Protein AF-A0A1R2ATN5-F1 (afdb_monomer_lite)

Foldseek 3Di:
DDQLLVCLVPVLQLLAQLLLLLCVLQVCPVQKHQLEQDSRQWDDDPLGIDGHDSVVIDGQPDFFDQRDYDQQQFALVNVPDRTDNSSLRSLLSSLQRSCCSLQVDGLWRHCDCVIPSNVCLQVVVLVVSVVVSCVVDDPCSDPPLNSVSSSLSNHNDSVSRDHPVRCCVRPVSVVRDDPVVSVVSVVVVVD

Structure (mmCIF, N/CA/C/O backbone):
data_AF-A0A1R2ATN5-F1
#
_entry.id   AF-A0A1R2ATN5-F1
#
loop_
_atom_site.group_PDB
_atom_site.id
_atom_site.type_symbol
_atom_site.label_atom_id
_atom_site.label_alt_id
_atom_site.label_comp_id
_atom_site.label_asym_id
_atom_site.label_entity_id
_atom_site.label_seq_id
_atom_site.pdbx_PDB_ins_code
_atom_site.Cartn_x
_atom_site.Cartn_y
_atom_site.Cartn_z
_atom_site.occupancy
_atom_site.B_iso_or_equiv
_atom_site.auth_seq_id
_atom_site.auth_comp_id
_atom_site.auth_asym_id
_atom_site.auth_atom_id
_atom_site.pdbx_PDB_model_num
ATOM 1 N N . MET A 1 1 ? -20.141 -12.187 -10.477 1.00 49.31 1 MET A N 1
ATOM 2 C CA . MET A 1 1 ? -19.382 -11.681 -9.316 1.00 49.31 1 MET A CA 1
ATOM 3 C C . MET A 1 1 ? -18.221 -12.628 -9.174 1.00 49.31 1 MET A C 1
ATOM 5 O O . MET A 1 1 ? -18.469 -13.821 -9.081 1.00 49.31 1 MET A O 1
ATOM 9 N N . TYR A 1 2 ? -17.010 -12.116 -9.314 1.00 51.03 2 TYR A N 1
ATOM 10 C CA . TYR A 1 2 ? -15.800 -12.925 -9.404 1.00 51.03 2 TYR A CA 1
ATOM 11 C C . TYR A 1 2 ? -14.843 -12.511 -8.291 1.00 51.03 2 TYR A C 1
ATOM 13 O O . TYR A 1 2 ? -14.875 -11.351 -7.856 1.00 51.03 2 TYR A O 1
ATOM 21 N N . PHE A 1 3 ? -14.020 -13.448 -7.824 1.00 54.19 3 PHE A N 1
ATOM 22 C CA . PHE A 1 3 ? -12.939 -13.099 -6.916 1.00 54.19 3 PHE A CA 1
ATOM 23 C C . PHE A 1 3 ? -11.872 -12.335 -7.691 1.00 54.19 3 PHE A C 1
ATOM 25 O O . PHE A 1 3 ? -11.732 -12.467 -8.906 1.00 54.19 3 PHE A O 1
ATOM 32 N N . ILE A 1 4 ? -11.104 -11.512 -6.985 1.00 55.41 4 ILE A N 1
ATOM 33 C CA . ILE A 1 4 ? -10.085 -10.661 -7.603 1.00 55.41 4 ILE A CA 1
ATOM 34 C C . ILE A 1 4 ? -9.046 -11.450 -8.413 1.00 55.41 4 ILE A C 1
ATOM 36 O O . ILE A 1 4 ? -8.555 -10.940 -9.415 1.00 55.41 4 ILE A O 1
ATOM 40 N N . PHE A 1 5 ? -8.783 -12.707 -8.037 1.00 52.97 5 PHE A N 1
ATOM 41 C CA . PHE A 1 5 ? -7.889 -13.621 -8.752 1.00 52.97 5 PHE A CA 1
ATOM 42 C C . PHE A 1 5 ? -8.406 -14.039 -10.137 1.00 52.97 5 PHE A C 1
ATOM 44 O O . PHE A 1 5 ? -7.598 -14.320 -11.016 1.00 52.97 5 PHE A O 1
ATOM 51 N N . ASP A 1 6 ? -9.719 -13.990 -10.371 1.00 49.78 6 ASP A N 1
ATOM 52 C CA . ASP A 1 6 ? -10.343 -14.401 -11.635 1.00 49.78 6 ASP A CA 1
ATOM 53 C C . ASP A 1 6 ? -10.307 -13.291 -12.710 1.00 49.78 6 ASP A C 1
ATOM 55 O O . ASP A 1 6 ? -10.667 -13.522 -13.862 1.00 49.78 6 ASP A O 1
ATOM 59 N N . VAL A 1 7 ? -9.919 -12.060 -12.341 1.00 53.12 7 VAL A N 1
ATOM 60 C CA . VAL A 1 7 ? -10.042 -10.850 -13.189 1.00 53.12 7 VAL A CA 1
ATOM 61 C C . VAL A 1 7 ? -8.678 -10.282 -13.620 1.00 53.12 7 VAL A C 1
ATOM 63 O O . VAL A 1 7 ? -8.608 -9.373 -14.448 1.00 53.12 7 VAL A O 1
ATOM 66 N N . ILE A 1 8 ? -7.573 -10.833 -13.106 1.00 53.34 8 ILE A N 1
ATOM 67 C CA . ILE A 1 8 ? -6.209 -10.281 -13.248 1.00 53.34 8 ILE A CA 1
ATOM 68 C C . ILE A 1 8 ? -5.734 -10.214 -14.715 1.00 53.34 8 ILE A C 1
ATOM 70 O O . ILE A 1 8 ? -4.870 -9.404 -15.049 1.00 53.34 8 ILE A O 1
ATOM 74 N N . GLU A 1 9 ? -6.347 -10.970 -15.628 1.00 50.19 9 GLU A N 1
ATOM 75 C CA . GLU A 1 9 ? -5.972 -10.992 -17.048 1.00 50.19 9 GLU A CA 1
ATOM 76 C C . GLU A 1 9 ? -6.426 -9.756 -17.861 1.00 50.19 9 GLU A C 1
ATOM 78 O O . GLU A 1 9 ? -5.968 -9.577 -18.990 1.00 50.19 9 GLU A O 1
ATOM 83 N N . ASN A 1 10 ? -7.265 -8.856 -17.320 1.00 46.12 10 ASN A N 1
ATOM 84 C CA . ASN A 1 10 ? -7.834 -7.730 -18.083 1.00 46.12 10 ASN A CA 1
ATOM 85 C C . ASN A 1 10 ? -7.381 -6.337 -17.583 1.00 46.12 10 ASN A C 1
ATOM 87 O O . ASN A 1 10 ? -7.972 -5.730 -16.688 1.00 46.12 10 ASN A O 1
ATOM 91 N N . SER A 1 11 ? -6.328 -5.793 -18.209 1.00 52.00 11 SER A N 1
ATOM 92 C CA . SER A 1 11 ? -5.547 -4.636 -17.718 1.00 52.00 11 SER A CA 1
ATOM 93 C C . SER A 1 11 ? -6.307 -3.313 -17.501 1.00 52.00 11 SER A C 1
ATOM 95 O O . SER A 1 11 ? -5.887 -2.499 -16.673 1.00 52.00 11 SER A O 1
ATOM 97 N N . THR A 1 12 ? -7.418 -3.074 -18.203 1.00 50.25 12 THR A N 1
ATOM 98 C CA . THR A 1 12 ? -8.194 -1.825 -18.085 1.00 50.25 12 THR A CA 1
ATOM 99 C C . THR A 1 12 ? -9.122 -1.837 -16.870 1.00 50.25 12 THR A C 1
ATOM 101 O O . THR A 1 12 ? -9.262 -0.829 -16.176 1.00 50.25 12 THR A O 1
ATOM 104 N N . TYR A 1 13 ? -9.721 -2.992 -16.573 1.00 52.78 13 TYR A N 1
ATOM 105 C CA . TYR A 1 13 ? -10.626 -3.158 -15.437 1.00 52.78 13 TYR A CA 1
ATOM 106 C C . TYR A 1 13 ? -9.850 -3.158 -14.121 1.00 52.78 13 TYR A C 1
ATOM 108 O O . TYR A 1 13 ? -10.217 -2.433 -13.199 1.00 52.78 13 TYR A O 1
ATOM 116 N N . THR A 1 14 ? -8.721 -3.870 -14.069 1.00 56.06 14 THR A N 1
ATOM 117 C CA . THR A 1 14 ? -7.857 -3.960 -12.885 1.00 56.06 14 THR A CA 1
ATOM 118 C C . THR A 1 14 ? -7.438 -2.587 -12.367 1.00 56.06 14 THR A C 1
ATOM 120 O O . THR A 1 14 ? -7.511 -2.356 -11.165 1.00 56.06 14 THR A O 1
ATOM 123 N N . LYS A 1 15 ? -7.088 -1.645 -13.257 1.00 56.38 15 LYS A N 1
ATOM 124 C CA . LYS A 1 15 ? -6.672 -0.281 -12.887 1.00 56.38 15 LYS A CA 1
ATOM 125 C C . LYS A 1 15 ? -7.821 0.547 -12.307 1.00 56.38 15 LYS A C 1
ATOM 127 O O . LYS A 1 15 ? -7.684 1.059 -11.203 1.00 56.38 15 LYS A O 1
ATOM 132 N N . LYS A 1 16 ? -8.965 0.630 -13.002 1.00 58.28 16 LYS A N 1
ATOM 133 C CA . LYS A 1 16 ? -10.149 1.399 -12.557 1.00 58.28 16 LYS A CA 1
ATOM 134 C C . LYS A 1 16 ? -10.671 0.923 -11.198 1.00 58.28 16 LYS A C 1
ATOM 136 O O . LYS A 1 16 ? -11.071 1.721 -10.356 1.00 58.28 16 LYS A O 1
ATOM 141 N N . TYR A 1 17 ? -10.651 -0.386 -10.989 1.00 60.75 17 TYR A N 1
ATOM 142 C CA . TYR A 1 17 ? -11.096 -1.031 -9.765 1.00 60.75 17 TYR A CA 1
ATOM 143 C C . TYR A 1 17 ? -10.093 -0.837 -8.610 1.00 60.75 17 TYR A C 1
ATOM 145 O O . TYR A 1 17 ? -10.462 -0.443 -7.506 1.00 60.75 17 TYR A O 1
ATOM 153 N N . PHE A 1 18 ? -8.803 -0.990 -8.873 1.00 63.19 18 PHE A N 1
ATOM 154 C CA . PHE A 1 18 ? -7.739 -0.735 -7.904 1.00 63.19 18 PHE A CA 1
ATOM 155 C C . PHE A 1 18 ? -7.824 0.672 -7.252 1.00 63.19 18 PHE A C 1
ATOM 157 O O . PHE A 1 18 ? -7.651 0.840 -6.043 1.00 63.19 18 PHE A O 1
ATOM 164 N N . ILE A 1 19 ? -8.162 1.679 -8.049 1.00 60.62 19 ILE A N 1
ATOM 165 C CA . ILE A 1 19 ? -8.289 3.078 -7.628 1.00 60.62 19 ILE A CA 1
ATOM 166 C C . ILE A 1 19 ? -9.397 3.270 -6.603 1.00 60.62 19 ILE A C 1
ATOM 168 O O . ILE A 1 19 ? -9.245 4.033 -5.654 1.00 60.62 19 ILE A O 1
ATOM 172 N N . TYR A 1 20 ? -10.496 2.545 -6.785 1.00 62.62 20 TYR A N 1
ATOM 173 C CA . TYR A 1 20 ? -11.632 2.552 -5.881 1.00 62.62 20 TYR A CA 1
ATOM 174 C C . TYR A 1 20 ? -11.268 1.976 -4.508 1.00 62.62 20 TYR A C 1
ATOM 176 O O . TYR A 1 20 ? -11.718 2.495 -3.494 1.00 62.62 20 TYR A O 1
ATOM 184 N N . LEU A 1 21 ? -10.417 0.946 -4.455 1.00 63.44 21 LEU A N 1
ATOM 185 C CA . LEU A 1 21 ? -9.955 0.345 -3.197 1.00 63.44 21 LEU A CA 1
ATOM 186 C C . LEU A 1 21 ? -9.058 1.272 -2.405 1.00 63.44 21 LEU A C 1
ATOM 188 O O . LEU A 1 21 ? -9.303 1.484 -1.218 1.00 63.44 21 LEU A O 1
ATOM 192 N N . ILE A 1 22 ? -8.052 1.847 -3.073 1.00 61.94 22 ILE A N 1
ATOM 193 C CA . ILE A 1 22 ? -7.230 2.867 -2.438 1.00 61.94 22 ILE A CA 1
ATOM 194 C C . ILE A 1 22 ? -8.141 4.005 -1.998 1.00 61.94 22 ILE A C 1
ATOM 196 O O . ILE A 1 22 ? -8.158 4.318 -0.819 1.00 61.94 22 ILE A O 1
ATOM 200 N N . TYR A 1 23 ? -8.993 4.541 -2.870 1.00 63.19 23 TYR A N 1
ATOM 201 C CA . TYR A 1 23 ? -9.897 5.621 -2.496 1.00 63.19 23 TYR A CA 1
ATOM 202 C C . TYR A 1 23 ? -10.780 5.289 -1.288 1.00 63.19 23 TYR A C 1
ATOM 204 O O . TYR A 1 23 ? -10.836 6.093 -0.372 1.00 63.19 23 TYR A O 1
ATOM 212 N N . LEU A 1 24 ? -11.416 4.118 -1.224 1.00 62.72 24 LEU A N 1
ATOM 213 C CA . LEU A 1 24 ? -12.245 3.723 -0.081 1.00 62.72 24 LEU A CA 1
ATOM 214 C C . LEU A 1 24 ? -11.443 3.534 1.210 1.00 62.72 24 LEU A C 1
ATOM 216 O O . LEU A 1 24 ? -11.916 3.945 2.265 1.00 62.72 24 LEU A O 1
ATOM 220 N N . SER A 1 25 ? -10.237 2.960 1.133 1.00 60.72 25 SER A N 1
ATOM 221 C CA . SER A 1 25 ? -9.330 2.874 2.290 1.00 60.72 25 SER A CA 1
ATOM 222 C C . SER A 1 25 ? -8.839 4.257 2.742 1.00 60.72 25 SER A C 1
ATOM 224 O O . SER A 1 25 ? -8.583 4.483 3.920 1.00 60.72 25 SER A O 1
ATOM 226 N N . ILE A 1 26 ? -8.760 5.200 1.796 1.00 54.22 26 ILE A N 1
ATOM 227 C CA . ILE A 1 26 ? -8.308 6.578 1.983 1.00 54.22 26 ILE A CA 1
ATOM 228 C C . ILE A 1 26 ? -9.425 7.507 2.463 1.00 54.22 26 ILE A C 1
ATOM 230 O O . ILE A 1 26 ? -9.148 8.504 3.137 1.00 54.22 26 ILE A O 1
ATOM 234 N N . TYR A 1 27 ? -10.679 7.245 2.081 1.00 56.12 27 TYR A N 1
ATOM 235 C CA . TYR A 1 27 ? -11.786 8.177 2.263 1.00 56.12 27 TYR A CA 1
ATOM 236 C C . TYR A 1 27 ? -12.271 8.165 3.712 1.00 56.12 27 TYR A C 1
ATOM 238 O O . TYR A 1 27 ? -13.321 7.641 4.078 1.00 56.12 27 TYR A O 1
ATOM 246 N N . SER A 1 28 ? -11.479 8.853 4.525 1.00 53.31 28 SER A N 1
ATOM 247 C CA . SER A 1 28 ? -11.640 9.167 5.939 1.00 53.31 28 SER A CA 1
ATOM 248 C C . SER A 1 28 ? -12.983 9.793 6.318 1.00 53.31 28 SER A C 1
ATOM 250 O O . SER A 1 28 ? -13.285 9.873 7.508 1.00 53.31 28 SER A O 1
ATOM 252 N N . LYS A 1 29 ? -13.815 10.223 5.355 1.00 50.62 29 LYS A N 1
ATOM 253 C CA . LYS A 1 29 ? -15.131 10.809 5.656 1.00 50.62 29 LYS A CA 1
ATOM 254 C C . LYS A 1 29 ? -16.111 9.820 6.278 1.00 50.62 29 LYS A C 1
ATOM 256 O O . LYS A 1 29 ? -17.054 10.271 6.919 1.00 50.62 29 LYS A O 1
ATOM 261 N N . SER A 1 30 ? -15.907 8.510 6.125 1.00 64.75 30 SER A N 1
ATOM 262 C CA . SER A 1 30 ? -16.707 7.534 6.873 1.00 64.75 30 SER A CA 1
ATOM 263 C C . SER A 1 30 ? -16.406 7.605 8.379 1.00 64.75 30 SER A C 1
ATOM 265 O O . SER A 1 30 ? -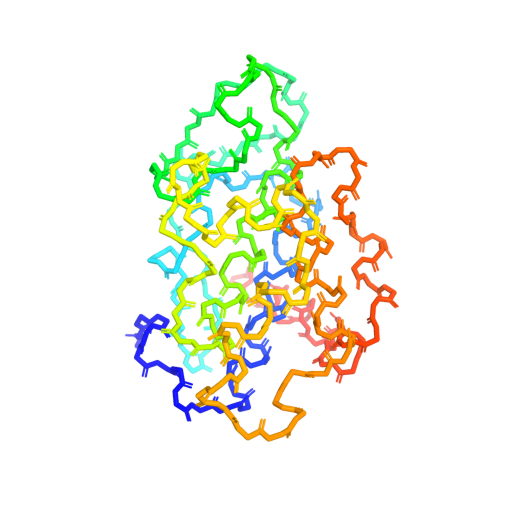17.283 7.330 9.192 1.00 64.75 30 SER A O 1
ATOM 267 N N . GLY A 1 31 ? -15.188 8.012 8.764 1.00 74.38 31 GLY A N 1
ATOM 268 C CA . GLY A 1 31 ? -14.701 7.977 10.143 1.00 74.38 31 GLY A CA 1
ATOM 269 C C . GLY A 1 31 ? -14.274 6.582 10.610 1.00 74.38 31 GLY A C 1
ATOM 270 O O . GLY A 1 31 ? -14.016 6.406 11.806 1.00 74.38 31 GLY A O 1
ATOM 271 N N . PHE A 1 32 ? -14.188 5.604 9.697 1.00 78.44 32 PHE A N 1
ATOM 272 C CA . PHE A 1 32 ? -13.843 4.214 9.994 1.00 78.44 32 PHE A CA 1
ATOM 273 C C . PHE A 1 32 ? -12.647 3.718 9.172 1.00 78.44 32 PHE A C 1
ATOM 275 O O . PHE A 1 32 ? -12.512 4.069 8.004 1.00 78.44 32 PHE A O 1
ATOM 282 N N . ALA A 1 33 ? -11.826 2.867 9.784 1.00 82.69 33 ALA A N 1
ATOM 283 C CA . ALA A 1 33 ? -10.859 1.998 9.117 1.00 82.69 33 ALA A CA 1
ATOM 284 C C . ALA A 1 33 ? -11.412 0.562 9.068 1.00 82.69 33 ALA A C 1
ATOM 286 O O . ALA A 1 33 ? -12.171 0.157 9.951 1.00 82.69 33 ALA A O 1
ATOM 287 N N . HIS A 1 34 ? -11.075 -0.202 8.037 1.00 84.25 34 HIS A N 1
ATOM 288 C CA . HIS A 1 34 ? -11.568 -1.556 7.805 1.00 84.25 34 HIS A CA 1
ATOM 289 C C . HIS A 1 34 ? -10.829 -2.607 8.639 1.00 84.25 34 HIS A C 1
ATOM 291 O O . HIS A 1 34 ? -11.473 -3.482 9.212 1.00 84.25 34 HIS A O 1
ATOM 297 N N . GLY A 1 35 ? -9.495 -2.550 8.695 1.00 83.81 35 GLY A N 1
ATOM 298 C CA . GLY A 1 35 ? -8.663 -3.429 9.525 1.00 83.81 35 GLY A CA 1
ATOM 299 C C . GLY A 1 35 ? -8.416 -4.850 8.993 1.00 83.81 35 GLY A C 1
ATOM 300 O O . GLY A 1 35 ? -7.697 -5.605 9.635 1.00 83.81 35 GLY A O 1
ATOM 301 N N . ASP A 1 36 ? -8.970 -5.230 7.837 1.00 85.44 36 ASP A N 1
ATOM 302 C CA . ASP A 1 36 ? -8.751 -6.553 7.205 1.00 85.44 36 ASP A CA 1
ATOM 303 C C . ASP A 1 36 ? -8.955 -6.479 5.685 1.00 85.44 36 ASP A C 1
ATOM 305 O O . ASP A 1 36 ? -9.616 -7.316 5.069 1.00 85.44 36 ASP A O 1
ATOM 309 N N . LEU A 1 37 ? -8.428 -5.417 5.071 1.00 85.00 37 LEU A N 1
ATOM 310 C CA . LEU A 1 37 ? -8.389 -5.306 3.616 1.00 85.00 37 LEU A CA 1
ATOM 311 C C . LEU A 1 37 ? -7.476 -6.394 3.046 1.00 85.00 37 LEU A C 1
ATOM 313 O O . LEU A 1 37 ? -6.280 -6.437 3.328 1.00 85.00 37 LEU A O 1
ATOM 317 N N . LYS A 1 38 ? -8.054 -7.265 2.224 1.00 86.44 38 LYS A N 1
ATOM 318 C CA . LYS A 1 38 ? -7.363 -8.376 1.572 1.00 86.44 38 LYS A CA 1
ATOM 319 C C . LYS A 1 38 ? -8.094 -8.786 0.292 1.00 86.44 38 LYS A C 1
ATOM 321 O O . LYS A 1 38 ? -9.286 -8.494 0.180 1.00 86.44 38 LYS A O 1
ATOM 326 N N . PRO A 1 39 ? -7.419 -9.453 -0.660 1.00 83.38 39 PRO A N 1
ATOM 327 C CA . PRO A 1 39 ? -8.016 -9.930 -1.910 1.00 83.38 39 PRO A CA 1
ATOM 328 C C . PRO A 1 39 ? -9.379 -10.625 -1.753 1.00 83.38 39 PRO A C 1
ATOM 330 O O . PRO A 1 39 ? -10.288 -10.393 -2.544 1.00 83.38 39 PRO A O 1
ATOM 333 N N . GLU A 1 40 ? -9.535 -11.447 -0.718 1.00 85.44 40 GLU A N 1
ATOM 334 C CA . GLU A 1 40 ? -10.737 -12.236 -0.434 1.00 85.44 40 GLU A CA 1
ATOM 335 C C . GLU A 1 40 ? -11.932 -11.370 -0.016 1.00 85.44 40 GLU A C 1
ATOM 337 O O . GLU A 1 40 ? -13.078 -11.728 -0.282 1.00 85.44 40 GLU A O 1
ATOM 342 N N . ASN A 1 41 ? -11.662 -10.207 0.582 1.00 83.88 41 ASN A N 1
ATOM 343 C CA . ASN A 1 41 ? -12.674 -9.254 1.037 1.00 83.88 41 ASN A CA 1
ATOM 344 C C . ASN A 1 41 ? -13.037 -8.226 -0.049 1.00 83.88 41 ASN A C 1
ATOM 346 O O . ASN A 1 41 ? -13.662 -7.200 0.227 1.00 83.88 41 ASN A O 1
ATOM 350 N N . ILE A 1 42 ? -12.644 -8.482 -1.298 1.00 79.25 42 ILE A N 1
ATOM 351 C CA . ILE A 1 42 ? -12.838 -7.582 -2.430 1.00 79.25 42 ILE A CA 1
ATOM 352 C C . ILE A 1 42 ? -13.570 -8.335 -3.531 1.00 79.25 42 ILE A C 1
ATOM 354 O O . ILE A 1 42 ? -13.027 -9.217 -4.194 1.00 79.25 42 ILE A O 1
ATOM 358 N N . LEU A 1 43 ? -14.816 -7.936 -3.763 1.00 74.31 43 LEU A N 1
ATOM 359 C CA . LEU A 1 43 ? -15.645 -8.486 -4.824 1.00 74.31 43 LEU A CA 1
ATOM 360 C C . LEU A 1 43 ? -15.586 -7.593 -6.050 1.00 74.31 43 LEU A C 1
ATOM 362 O O . LEU A 1 43 ? -15.801 -6.384 -5.945 1.00 74.31 43 LEU A O 1
ATOM 366 N N . ILE A 1 44 ? -15.379 -8.199 -7.219 1.00 71.19 44 ILE A N 1
ATOM 367 C CA . ILE A 1 44 ? -15.444 -7.503 -8.503 1.00 71.19 44 ILE A CA 1
ATOM 368 C C . ILE A 1 44 ? -16.701 -7.941 -9.257 1.00 71.19 44 ILE A C 1
ATOM 370 O O . ILE A 1 44 ? -17.063 -9.121 -9.349 1.00 71.19 44 ILE A O 1
ATOM 374 N N . SER A 1 45 ? -17.401 -6.957 -9.804 1.00 68.12 45 SER A N 1
ATOM 375 C CA . SER A 1 45 ? -18.574 -7.138 -10.650 1.00 68.12 45 SER A CA 1
ATOM 376 C C . SER A 1 45 ? -18.548 -6.130 -11.796 1.00 68.12 45 SER A C 1
ATOM 378 O O . SER A 1 45 ? -17.885 -5.099 -11.693 1.00 68.12 45 SER A O 1
ATOM 380 N N . ASN A 1 46 ? -19.330 -6.382 -12.851 1.00 64.94 46 ASN A N 1
ATOM 381 C CA . ASN A 1 46 ? -19.564 -5.413 -13.938 1.00 64.94 46 ASN A CA 1
ATOM 382 C C . ASN A 1 46 ? -19.983 -4.038 -13.394 1.00 64.94 46 ASN A C 1
ATOM 384 O O . ASN A 1 46 ? -19.705 -2.996 -13.976 1.00 64.94 46 ASN A O 1
ATOM 388 N N . ASP A 1 47 ? -20.626 -4.076 -12.235 1.00 63.22 47 ASP A N 1
ATOM 389 C CA . ASP A 1 47 ? -21.168 -2.962 -11.502 1.00 63.22 47 ASP A CA 1
ATOM 390 C C . ASP A 1 47 ? -20.169 -2.182 -10.659 1.00 63.22 47 ASP A C 1
ATOM 392 O O . ASP A 1 47 ? -20.598 -1.166 -10.127 1.00 63.22 47 ASP A O 1
ATOM 396 N N . GLY A 1 48 ? -18.928 -2.637 -10.450 1.00 66.19 48 GLY A N 1
ATOM 397 C CA . GLY A 1 48 ? -18.026 -2.037 -9.458 1.00 66.19 48 GLY A CA 1
ATOM 398 C C . GLY A 1 48 ? -17.201 -3.034 -8.647 1.00 66.19 48 GLY A C 1
ATOM 399 O O . GLY A 1 48 ? -17.423 -4.247 -8.720 1.00 66.19 48 GLY A O 1
ATOM 400 N N . ILE A 1 49 ? -16.324 -2.493 -7.792 1.00 70.56 49 ILE A N 1
ATOM 401 C CA . ILE A 1 49 ? -15.832 -3.211 -6.610 1.00 70.56 49 ILE A CA 1
ATOM 402 C C . ILE A 1 49 ? -16.786 -3.011 -5.446 1.00 70.56 49 ILE A C 1
ATOM 404 O O . ILE A 1 49 ? -17.322 -1.921 -5.237 1.00 70.56 49 ILE A O 1
ATOM 408 N N . LYS A 1 50 ? -16.914 -4.052 -4.631 1.00 72.94 50 LYS A N 1
ATOM 409 C CA . LYS A 1 50 ? -17.449 -3.951 -3.280 1.00 72.94 50 LYS A CA 1
ATOM 410 C C . LYS A 1 50 ? -16.437 -4.522 -2.297 1.00 72.94 50 LYS A C 1
ATOM 412 O O . LYS A 1 50 ? -15.930 -5.619 -2.511 1.00 72.94 50 LYS A O 1
ATOM 417 N N . ILE A 1 51 ? -16.160 -3.768 -1.239 1.00 77.12 51 ILE A N 1
ATOM 418 C CA . ILE A 1 51 ? -15.460 -4.294 -0.069 1.00 77.12 51 ILE A CA 1
ATOM 419 C C . ILE A 1 51 ? -16.505 -5.003 0.790 1.00 77.12 51 ILE A C 1
ATOM 421 O O . ILE A 1 51 ? -17.613 -4.488 0.967 1.00 77.12 51 ILE A O 1
ATOM 425 N N . ILE A 1 52 ? -16.173 -6.197 1.258 1.00 80.19 52 ILE A N 1
ATOM 426 C CA . ILE A 1 52 ? -17.019 -7.012 2.127 1.00 80.19 52 ILE A CA 1
ATOM 427 C C . ILE A 1 52 ? -16.306 -7.298 3.446 1.00 80.19 52 ILE A C 1
ATOM 429 O O . ILE A 1 52 ? -15.114 -7.057 3.572 1.00 80.19 52 ILE A O 1
ATOM 433 N N . ASP A 1 53 ? -17.057 -7.856 4.395 1.00 82.25 53 ASP A N 1
ATOM 434 C CA . ASP A 1 53 ? -16.570 -8.267 5.715 1.00 82.25 53 ASP A CA 1
ATOM 435 C C . ASP A 1 53 ? -16.032 -7.118 6.588 1.00 82.25 53 ASP A C 1
ATOM 437 O O . ASP A 1 53 ? -14.845 -6.965 6.857 1.00 82.25 53 ASP A O 1
ATOM 441 N N . PHE A 1 54 ? -16.966 -6.323 7.108 1.00 81.69 54 PHE A N 1
ATOM 442 C CA . PHE A 1 54 ? -16.687 -5.208 8.013 1.00 81.69 54 PHE A CA 1
ATOM 443 C C . PHE A 1 54 ? -16.579 -5.638 9.488 1.00 81.69 54 PHE A C 1
ATOM 445 O O . PHE A 1 54 ? -16.700 -4.795 10.377 1.00 81.69 54 PHE A O 1
ATOM 452 N N . ALA A 1 55 ? -16.374 -6.928 9.785 1.00 83.44 55 ALA A N 1
ATOM 453 C CA . ALA A 1 55 ? -16.361 -7.431 11.163 1.00 83.44 55 ALA A CA 1
ATOM 454 C C . ALA A 1 55 ? -15.259 -6.796 12.032 1.00 83.44 55 ALA A C 1
ATOM 456 O O . ALA A 1 55 ? -15.419 -6.672 13.246 1.00 83.44 55 ALA A O 1
ATOM 457 N N . LEU A 1 56 ? -14.157 -6.369 11.407 1.00 82.56 56 LEU A N 1
ATOM 458 C CA . LEU A 1 56 ? -13.011 -5.734 12.070 1.00 82.56 56 LEU A CA 1
ATOM 459 C C . LEU A 1 56 ? -13.007 -4.201 11.933 1.00 82.56 56 LEU A C 1
ATOM 461 O O . LEU A 1 56 ? -12.102 -3.522 12.426 1.00 82.56 56 LEU A O 1
ATOM 465 N N . CYS A 1 57 ? -14.058 -3.646 11.323 1.00 84.00 57 CYS A N 1
ATOM 466 C CA . CYS A 1 57 ? -14.172 -2.230 11.021 1.00 84.00 57 CYS A CA 1
ATOM 467 C C . CYS A 1 57 ? -14.297 -1.385 12.299 1.00 84.00 57 CYS A C 1
ATOM 469 O O . CYS A 1 57 ? -14.946 -1.757 13.278 1.00 84.00 57 CYS A O 1
ATOM 471 N N . THR A 1 58 ? -13.644 -0.228 12.305 1.00 81.44 58 THR A N 1
ATOM 472 C CA . THR A 1 58 ? -13.329 0.502 13.529 1.00 81.44 58 THR A CA 1
ATOM 473 C C . THR A 1 58 ? -13.335 2.001 13.359 1.00 81.44 58 THR A C 1
ATOM 475 O O . THR A 1 58 ? -12.761 2.517 12.411 1.00 81.44 58 THR A O 1
ATOM 478 N N . LYS A 1 59 ? -13.898 2.730 14.331 1.00 81.75 59 LYS A N 1
ATOM 479 C CA . LYS A 1 59 ? -13.795 4.196 14.356 1.00 81.75 59 LYS A CA 1
ATOM 480 C C . LYS A 1 59 ? -12.337 4.624 14.513 1.00 81.75 59 LYS A C 1
ATOM 482 O O . LYS A 1 59 ? -11.665 4.167 15.441 1.00 81.75 59 LYS A O 1
ATOM 487 N N . ILE A 1 60 ? -11.911 5.556 13.664 1.00 78.38 60 ILE A N 1
ATOM 488 C CA . ILE A 1 60 ? -10.566 6.155 13.656 1.00 78.38 60 ILE A CA 1
ATOM 489 C C . ILE A 1 60 ? -10.261 6.868 14.986 1.00 78.38 60 ILE A C 1
ATOM 491 O O . ILE A 1 60 ? -9.126 6.877 15.442 1.00 78.38 60 ILE A O 1
ATOM 495 N N . ALA A 1 61 ? -11.277 7.424 15.653 1.00 75.62 61 ALA A N 1
ATOM 496 C CA . ALA A 1 61 ? -11.115 8.150 16.915 1.00 75.62 61 ALA A CA 1
ATOM 497 C C . ALA A 1 61 ? -10.746 7.272 18.136 1.00 75.62 61 ALA A C 1
ATOM 499 O O . ALA A 1 61 ? -10.486 7.816 19.207 1.00 75.62 61 ALA A O 1
ATOM 500 N N . GLN A 1 62 ? -10.746 5.937 18.023 1.00 69.62 62 GLN A N 1
ATOM 501 C CA . GLN A 1 62 ? -10.362 5.039 19.124 1.00 69.62 62 GLN A CA 1
ATOM 502 C C . GLN A 1 62 ? -8.851 4.754 19.087 1.00 69.62 62 GLN A C 1
ATOM 504 O O . GLN A 1 62 ? -8.365 4.173 18.122 1.00 69.62 62 GLN A O 1
ATOM 509 N N . GLN A 1 63 ? -8.133 5.159 20.144 1.00 56.72 63 GLN A N 1
ATOM 510 C CA . GLN A 1 63 ? -6.660 5.186 20.190 1.00 56.72 63 GLN A CA 1
ATOM 511 C C . GLN A 1 63 ? -5.990 3.884 20.673 1.00 56.72 63 GLN A C 1
ATOM 513 O O . GLN A 1 63 ? -4.802 3.699 20.418 1.00 56.72 63 GLN A O 1
ATOM 518 N N . ASP A 1 64 ? -6.736 2.959 21.287 1.00 60.88 64 ASP A N 1
ATOM 519 C CA . ASP A 1 64 ? -6.186 1.706 21.822 1.00 60.88 64 ASP A CA 1
ATOM 520 C C . ASP A 1 64 ? -6.716 0.498 21.047 1.00 60.88 64 ASP A C 1
ATOM 522 O O . ASP A 1 64 ? -7.867 0.075 21.207 1.00 60.88 64 ASP A O 1
ATOM 526 N N . ARG A 1 65 ? -5.883 -0.055 20.161 1.00 68.12 65 ARG A N 1
ATOM 527 C CA . ARG A 1 65 ? -6.274 -1.140 19.252 1.00 68.12 65 ARG A CA 1
ATOM 528 C C . ARG A 1 65 ? -5.211 -2.218 19.197 1.00 68.12 65 ARG A C 1
ATOM 530 O O . ARG A 1 65 ? -4.105 -1.993 18.714 1.00 68.12 65 ARG A O 1
ATOM 537 N N . LYS A 1 66 ? -5.619 -3.427 19.583 1.00 67.62 66 LYS A N 1
ATOM 538 C CA . LYS A 1 66 ? -4.891 -4.650 19.245 1.00 67.62 66 LYS A CA 1
ATOM 539 C C . LYS A 1 66 ? -4.946 -4.868 17.737 1.00 67.62 66 LYS A C 1
ATOM 541 O O . LYS A 1 66 ? -6.012 -4.712 17.142 1.00 67.62 66 LYS A O 1
ATOM 546 N N . CYS A 1 67 ? -3.831 -5.292 17.146 1.00 75.31 67 CYS A N 1
ATOM 547 C CA . CYS A 1 67 ? -3.868 -5.781 15.776 1.00 75.31 67 CYS A CA 1
ATOM 548 C C . CYS A 1 67 ? -4.685 -7.062 15.684 1.00 75.31 67 CYS A C 1
ATOM 550 O O . CYS A 1 67 ? -4.383 -8.065 16.330 1.00 75.31 67 CYS A O 1
ATOM 552 N N . ILE A 1 68 ? -5.715 -6.990 14.857 1.00 76.25 68 ILE A N 1
ATOM 553 C CA . ILE A 1 68 ? -6.621 -8.069 14.492 1.00 76.25 68 ILE A CA 1
ATOM 554 C C . ILE A 1 68 ? -6.705 -8.073 12.970 1.00 76.25 68 ILE A C 1
ATOM 556 O O . ILE A 1 68 ? -6.629 -7.016 12.353 1.00 76.25 68 ILE A O 1
ATOM 560 N N . GLY A 1 69 ? -6.799 -9.257 12.380 1.00 81.62 69 GLY A N 1
ATOM 561 C CA . GLY A 1 69 ? -6.784 -9.428 10.933 1.00 81.62 69 GLY A CA 1
ATOM 562 C C . GLY A 1 69 ? -6.147 -10.750 10.536 1.00 81.62 69 GLY A C 1
ATOM 563 O O . GLY A 1 69 ? -5.720 -11.548 11.376 1.00 81.62 69 GLY A O 1
ATOM 564 N N . THR A 1 70 ? -6.084 -10.983 9.235 1.00 83.12 70 THR A N 1
ATOM 565 C CA . THR A 1 70 ? -5.534 -12.218 8.674 1.00 83.12 70 THR A CA 1
ATOM 566 C C . THR A 1 70 ? -4.003 -12.212 8.748 1.00 83.12 70 THR A C 1
ATOM 568 O O . THR A 1 70 ? -3.360 -11.317 8.204 1.00 83.12 70 THR A O 1
ATOM 571 N N . HIS A 1 71 ? -3.405 -13.227 9.387 1.00 85.56 71 HIS A N 1
ATOM 572 C CA . HIS A 1 71 ? -1.977 -13.262 9.756 1.00 85.56 71 HIS A CA 1
ATOM 573 C C . HIS A 1 71 ? -1.000 -12.883 8.625 1.00 85.56 71 HIS A C 1
ATOM 575 O O . HIS A 1 71 ? -0.062 -12.116 8.848 1.00 85.56 71 HIS A O 1
ATOM 581 N N . GLN A 1 72 ? -1.242 -13.384 7.411 1.00 87.25 72 GLN A N 1
ATOM 582 C CA . GLN A 1 72 ? -0.401 -13.138 6.233 1.00 87.25 72 GLN A CA 1
ATOM 583 C C . GLN A 1 72 ? -0.392 -11.669 5.773 1.00 87.25 72 GLN A C 1
ATOM 585 O O . GLN A 1 72 ? 0.603 -11.191 5.237 1.00 87.25 72 GLN A O 1
ATOM 590 N N . TYR A 1 73 ? -1.474 -10.931 6.033 1.00 88.25 73 TYR A N 1
ATOM 591 C CA . TYR A 1 73 ? -1.642 -9.545 5.596 1.00 88.25 73 TYR A CA 1
ATOM 592 C C . TYR A 1 73 ? -1.314 -8.522 6.683 1.00 88.25 73 TYR A C 1
ATOM 594 O O . TYR A 1 73 ? -1.179 -7.344 6.370 1.00 88.25 73 TYR A O 1
ATOM 602 N N . LEU A 1 74 ? -1.162 -8.947 7.943 1.00 90.69 74 LEU A N 1
ATOM 603 C CA . LEU A 1 74 ? -0.962 -8.030 9.065 1.00 90.69 74 LEU A CA 1
ATOM 604 C C . LEU A 1 74 ? 0.159 -7.010 8.779 1.00 90.69 74 LEU A C 1
ATOM 606 O O . LEU A 1 74 ? 1.274 -7.414 8.444 1.00 90.69 74 LEU A O 1
ATOM 610 N N . PRO A 1 75 ? -0.091 -5.701 8.938 1.00 91.12 75 PRO A N 1
ATOM 611 C CA . PRO A 1 75 ? 0.943 -4.677 8.833 1.00 91.12 75 PRO A CA 1
ATOM 612 C C . PRO A 1 75 ? 2.116 -4.906 9.800 1.00 91.12 75 PRO A C 1
ATOM 614 O O . PRO A 1 75 ? 1.953 -5.534 10.850 1.00 91.12 75 PRO A O 1
ATOM 617 N N . PRO A 1 76 ? 3.316 -4.389 9.496 1.00 91.06 76 PRO A N 1
ATOM 618 C CA . PRO A 1 76 ? 4.514 -4.653 10.290 1.00 91.06 76 PRO A CA 1
ATOM 619 C C . PRO A 1 76 ? 4.407 -4.145 11.735 1.00 91.06 76 PRO A C 1
ATOM 621 O O . PRO A 1 76 ? 4.882 -4.799 12.666 1.00 91.06 76 PRO A O 1
ATOM 624 N N . GLU A 1 77 ? 3.716 -3.023 11.952 1.00 88.75 77 GLU A N 1
ATOM 625 C CA . GLU A 1 77 ? 3.465 -2.465 13.281 1.00 88.75 77 GLU A CA 1
ATOM 626 C C . GLU A 1 77 ? 2.644 -3.391 14.194 1.00 88.75 77 GLU A C 1
ATOM 628 O O . GLU A 1 77 ? 2.791 -3.314 15.416 1.00 88.75 77 GLU A O 1
ATOM 633 N N . CYS A 1 78 ? 1.866 -4.320 13.625 1.00 86.88 78 CYS A N 1
ATOM 634 C CA . CYS A 1 78 ? 1.084 -5.300 14.377 1.00 86.88 78 CYS A CA 1
ATOM 635 C C . CYS A 1 78 ? 1.921 -6.277 15.191 1.00 86.88 78 CYS A C 1
ATOM 637 O O . CYS A 1 78 ? 1.425 -6.845 16.161 1.00 86.88 78 CYS A O 1
ATOM 639 N N . ARG A 1 79 ? 3.178 -6.498 14.793 1.00 76.31 79 ARG A N 1
ATOM 640 C CA . ARG A 1 79 ? 4.094 -7.402 15.499 1.00 76.31 79 ARG A CA 1
ATOM 641 C C . ARG A 1 79 ? 4.842 -6.714 16.641 1.00 76.31 79 ARG A C 1
ATOM 643 O O . ARG A 1 79 ? 5.426 -7.400 17.469 1.00 76.31 79 ARG A O 1
ATOM 650 N N . ALA A 1 80 ? 4.849 -5.379 16.678 1.00 70.56 80 ALA A N 1
ATOM 651 C CA . ALA A 1 80 ? 5.733 -4.608 17.551 1.00 70.56 80 ALA A CA 1
ATOM 652 C C . ALA A 1 80 ? 5.011 -3.725 18.583 1.00 70.56 80 ALA A C 1
ATOM 654 O O . ALA A 1 80 ? 5.618 -3.380 19.595 1.00 70.56 80 ALA A O 1
ATOM 655 N N . LYS A 1 81 ? 3.756 -3.312 18.344 1.00 62.62 81 LYS A N 1
ATOM 656 C CA . LYS A 1 81 ? 3.084 -2.272 19.147 1.00 62.62 81 LYS A CA 1
ATOM 657 C C . LYS A 1 81 ? 1.767 -2.742 19.768 1.00 62.62 81 LYS A C 1
ATOM 659 O O . LYS A 1 81 ? 1.052 -3.554 19.195 1.00 62.62 81 LYS A O 1
ATOM 664 N N . GLN A 1 82 ? 1.433 -2.168 20.929 1.00 59.75 82 GLN A N 1
ATOM 665 C CA . GLN A 1 82 ? 0.109 -2.307 21.555 1.00 59.75 82 GLN A CA 1
ATOM 666 C C . GLN A 1 82 ? -0.940 -1.366 20.934 1.00 59.75 82 GLN A C 1
ATOM 668 O O . GLN A 1 82 ? -2.112 -1.724 20.941 1.00 59.75 82 GLN A O 1
ATOM 673 N N . ASN A 1 83 ? -0.510 -0.234 20.350 1.00 72.69 83 ASN A N 1
ATOM 674 C CA . ASN A 1 83 ? -1.366 0.747 19.674 1.00 72.69 83 ASN A CA 1
ATOM 675 C C . ASN A 1 83 ? -0.887 0.996 18.238 1.00 72.69 83 ASN A C 1
ATOM 677 O O . ASN A 1 83 ? 0.298 1.265 18.003 1.00 72.69 83 ASN A O 1
ATOM 681 N N . ILE A 1 84 ? -1.820 0.921 17.289 1.00 84.06 84 ILE A N 1
ATOM 682 C CA . ILE A 1 84 ? -1.577 1.092 15.853 1.00 84.06 84 ILE A CA 1
ATOM 683 C C . ILE A 1 84 ? -2.339 2.296 15.307 1.00 84.06 84 ILE A C 1
ATOM 685 O O . ILE A 1 84 ? -3.451 2.597 15.741 1.00 84.06 84 ILE A O 1
ATOM 689 N N . ASP A 1 85 ? -1.755 2.953 14.309 1.00 86.94 85 ASP A N 1
ATOM 690 C CA . ASP A 1 85 ? -2.484 3.898 13.472 1.00 86.94 85 ASP A CA 1
ATOM 691 C C . ASP A 1 85 ? -3.282 3.095 12.438 1.00 86.94 85 ASP A C 1
ATOM 693 O O . ASP A 1 85 ? -2.737 2.615 11.443 1.00 86.94 85 ASP A O 1
ATOM 697 N N . VAL A 1 86 ? -4.580 2.932 12.700 1.00 85.44 86 VAL A N 1
ATOM 698 C CA . VAL A 1 86 ? -5.479 2.120 11.868 1.00 85.44 86 VAL A CA 1
ATOM 699 C C . VAL A 1 86 ? -5.579 2.625 10.427 1.00 85.44 86 VAL A C 1
ATOM 701 O O . VAL A 1 86 ? -5.771 1.820 9.521 1.00 85.44 86 VAL A O 1
ATOM 704 N N . ILE A 1 87 ? -5.389 3.931 10.193 1.00 85.75 87 ILE A N 1
ATOM 705 C CA . ILE A 1 87 ? -5.373 4.492 8.838 1.00 85.75 87 ILE A CA 1
ATOM 706 C C . ILE A 1 87 ? -4.109 4.021 8.128 1.00 85.75 87 ILE A C 1
ATOM 708 O O . ILE A 1 87 ? -4.168 3.503 7.016 1.00 85.75 87 ILE A O 1
ATOM 712 N N . LYS A 1 88 ? -2.945 4.164 8.770 1.00 88.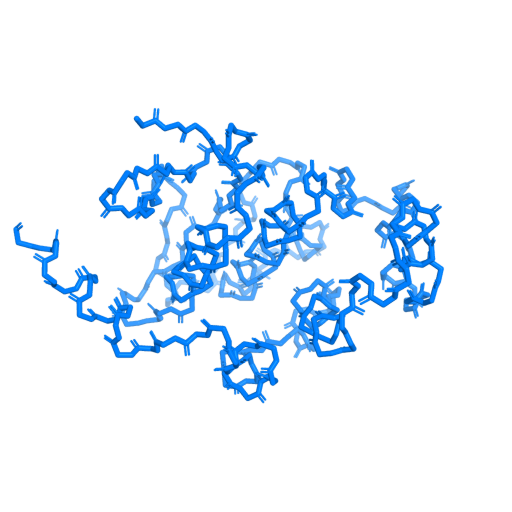88 88 LYS A N 1
ATOM 713 C CA . LYS A 1 88 ? -1.676 3.711 8.184 1.00 88.88 88 LYS A CA 1
ATOM 714 C C . LYS A 1 88 ? -1.665 2.206 7.948 1.00 88.88 88 LYS A C 1
ATOM 716 O O . LYS A 1 88 ? -1.076 1.768 6.959 1.00 88.88 88 LYS A O 1
ATOM 721 N N . SER A 1 89 ? -2.291 1.430 8.826 1.00 89.38 89 SER A N 1
ATOM 722 C CA . SER A 1 89 ? -2.454 -0.014 8.663 1.00 89.38 89 SER A CA 1
ATOM 723 C C . SER A 1 89 ? -3.303 -0.357 7.432 1.00 89.38 89 SER A C 1
ATOM 725 O O . SER A 1 89 ? -2.868 -1.163 6.612 1.00 89.38 89 SER A O 1
ATOM 727 N N . ASP A 1 90 ? -4.443 0.308 7.227 1.00 87.50 90 ASP A N 1
ATOM 728 C CA . ASP A 1 90 ? -5.267 0.112 6.025 1.00 87.50 90 ASP A CA 1
ATOM 729 C C . ASP A 1 90 ? -4.536 0.515 4.736 1.00 87.50 90 ASP A C 1
ATOM 731 O O . ASP A 1 90 ? -4.648 -0.180 3.728 1.00 87.50 90 ASP A O 1
ATOM 735 N N . LEU A 1 91 ? -3.733 1.585 4.759 1.00 89.56 91 LEU A N 1
ATOM 736 C CA . LEU A 1 91 ? -2.919 1.984 3.602 1.00 89.56 91 LEU A CA 1
ATOM 737 C C . LEU A 1 91 ? -1.870 0.932 3.237 1.00 89.56 91 LEU A C 1
ATOM 739 O O . LEU A 1 91 ? -1.635 0.679 2.056 1.00 89.56 91 LEU A O 1
ATOM 743 N N . PHE A 1 92 ? -1.263 0.293 4.238 1.00 92.69 92 PHE A N 1
ATOM 744 C CA . PHE A 1 92 ? -0.343 -0.817 4.003 1.00 92.69 92 PHE A CA 1
ATOM 745 C C . PHE A 1 92 ? -1.055 -1.984 3.313 1.00 92.69 92 PHE A C 1
ATOM 747 O O . PHE A 1 92 ? -0.595 -2.474 2.280 1.00 92.69 92 PHE A O 1
ATOM 754 N N . LEU A 1 93 ? -2.214 -2.386 3.843 1.00 91.31 93 LEU A N 1
ATOM 755 C CA . LEU A 1 93 ? -3.036 -3.452 3.270 1.00 91.31 93 LEU A CA 1
ATOM 756 C C . LEU A 1 93 ? -3.486 -3.123 1.840 1.00 91.31 93 LEU A C 1
ATOM 758 O O . LEU A 1 93 ? -3.409 -3.971 0.951 1.00 91.31 93 LEU A O 1
ATOM 762 N N . ALA A 1 94 ? -3.877 -1.874 1.588 1.00 88.75 94 ALA A N 1
ATOM 763 C CA . ALA A 1 94 ? -4.219 -1.394 0.256 1.00 88.75 94 ALA A CA 1
ATOM 764 C C . ALA A 1 94 ? -3.023 -1.476 -0.711 1.00 88.75 94 ALA A C 1
ATOM 766 O O . ALA A 1 94 ? -3.205 -1.833 -1.874 1.00 88.75 94 ALA A O 1
ATOM 767 N N . GLY A 1 95 ? -1.798 -1.221 -0.237 1.00 91.44 95 GLY A N 1
ATOM 768 C CA . GLY A 1 95 ? -0.564 -1.437 -0.998 1.00 91.44 95 GLY A CA 1
ATOM 769 C C . GLY A 1 95 ? -0.320 -2.906 -1.352 1.00 91.44 95 GLY A C 1
ATOM 770 O O . GLY A 1 95 ? 0.041 -3.210 -2.490 1.00 91.44 95 GLY A O 1
ATOM 771 N N . VAL A 1 96 ? -0.570 -3.827 -0.417 1.00 92.19 96 VAL A N 1
ATOM 772 C CA . VAL A 1 96 ? -0.457 -5.276 -0.666 1.00 92.19 96 VAL A CA 1
ATOM 773 C C . VAL A 1 96 ? -1.482 -5.728 -1.705 1.00 92.19 96 VAL A C 1
ATOM 775 O O . VAL A 1 96 ? -1.126 -6.395 -2.677 1.00 92.19 96 VAL A O 1
ATOM 778 N N . VAL A 1 97 ? -2.742 -5.319 -1.545 1.00 87.69 97 VAL A N 1
ATOM 779 C CA . VAL A 1 97 ? -3.819 -5.599 -2.504 1.00 87.69 97 VAL A CA 1
ATOM 780 C C . VAL A 1 97 ? -3.483 -5.027 -3.880 1.00 87.69 97 VAL A C 1
ATOM 782 O O . VAL A 1 97 ? -3.604 -5.739 -4.874 1.00 87.69 97 VAL A O 1
ATOM 785 N N . LEU A 1 98 ? -3.012 -3.778 -3.953 1.00 85.81 98 LEU A N 1
ATOM 786 C CA . LEU A 1 98 ? -2.592 -3.149 -5.205 1.00 85.81 98 LEU A CA 1
ATOM 787 C C . LEU A 1 98 ? -1.534 -3.981 -5.921 1.00 85.81 98 LEU A C 1
ATOM 789 O O . LEU A 1 98 ? -1.642 -4.239 -7.119 1.00 85.81 98 LEU A O 1
ATOM 793 N N . PHE A 1 99 ? -0.510 -4.396 -5.183 1.00 89.44 99 PHE A N 1
ATOM 794 C CA . PHE A 1 99 ? 0.570 -5.197 -5.729 1.00 89.44 99 PHE A CA 1
ATOM 795 C C . PHE A 1 99 ? 0.038 -6.516 -6.309 1.00 89.44 99 PHE A C 1
ATOM 797 O O . PHE A 1 99 ? 0.341 -6.849 -7.455 1.00 89.44 99 PHE A O 1
ATOM 804 N N . ILE A 1 100 ? -0.829 -7.212 -5.563 1.00 87.56 100 ILE A N 1
ATOM 805 C CA . ILE A 1 100 ? -1.472 -8.461 -5.999 1.00 87.56 100 ILE A CA 1
ATOM 806 C C . ILE A 1 100 ? -2.306 -8.240 -7.256 1.00 87.56 100 ILE A C 1
ATOM 808 O O . ILE A 1 100 ? -2.192 -9.012 -8.201 1.00 87.56 100 ILE A O 1
ATOM 812 N N . MET A 1 101 ? -3.108 -7.179 -7.303 1.00 78.94 101 MET A N 1
ATOM 813 C CA . MET A 1 101 ? -3.919 -6.857 -8.476 1.00 78.94 101 MET A CA 1
ATOM 814 C C . MET A 1 101 ? -3.059 -6.568 -9.706 1.00 78.94 101 MET A C 1
ATOM 816 O O . MET A 1 101 ? -3.393 -6.998 -10.804 1.00 78.94 101 MET A O 1
ATOM 820 N N . TYR A 1 102 ? -1.960 -5.833 -9.534 1.00 81.94 102 TYR A N 1
ATOM 821 C CA . TYR A 1 102 ? -1.110 -5.413 -10.644 1.00 81.94 102 TYR A CA 1
ATOM 822 C C . TYR A 1 102 ? -0.232 -6.553 -11.180 1.00 81.94 102 TYR A C 1
ATOM 824 O O . TYR A 1 102 ? 0.052 -6.614 -12.375 1.00 81.94 102 TYR A O 1
ATOM 832 N N . ILE A 1 103 ? 0.220 -7.451 -10.302 1.00 84.12 103 ILE A N 1
ATOM 833 C CA . ILE A 1 103 ? 1.255 -8.448 -10.618 1.00 84.12 103 ILE A CA 1
ATOM 834 C C . ILE A 1 103 ? 0.675 -9.863 -10.693 1.00 84.12 103 ILE A C 1
ATOM 836 O O . ILE A 1 103 ? 1.223 -10.713 -11.397 1.00 84.12 103 ILE A O 1
ATOM 840 N N . GLY A 1 104 ? -0.440 -10.129 -10.018 1.00 84.19 104 GLY A N 1
ATOM 841 C CA . GLY A 1 104 ? -1.043 -11.456 -9.895 1.00 84.19 104 GLY A CA 1
ATOM 842 C C . GLY A 1 104 ? -0.462 -12.312 -8.771 1.00 84.19 104 GLY A C 1
ATOM 843 O O . GLY A 1 104 ? -0.827 -13.475 -8.639 1.00 84.19 104 GLY A O 1
ATOM 844 N N . CYS A 1 105 ? 0.447 -11.769 -7.960 1.00 88.50 105 CYS A N 1
ATOM 845 C CA . CYS A 1 105 ? 1.024 -12.454 -6.806 1.00 88.50 105 CYS A CA 1
ATOM 846 C C . CYS A 1 105 ? 1.364 -11.451 -5.690 1.00 88.50 105 CYS A C 1
ATOM 848 O O . CYS A 1 105 ? 1.498 -10.258 -5.972 1.00 88.50 105 CYS A O 1
ATOM 850 N N . PRO A 1 106 ? 1.478 -11.897 -4.426 1.00 92.25 106 PRO A N 1
ATOM 851 C CA . PRO A 1 106 ? 1.754 -10.998 -3.312 1.00 92.25 106 PRO A CA 1
ATOM 852 C C . PRO A 1 106 ? 3.209 -10.497 -3.299 1.00 92.25 106 PRO A C 1
ATOM 854 O O . PRO A 1 106 ? 4.100 -11.185 -3.804 1.00 92.25 106 PRO A O 1
ATOM 857 N N . PRO A 1 107 ? 3.468 -9.313 -2.704 1.00 94.56 107 PRO A N 1
ATOM 858 C CA . PRO A 1 107 ? 4.818 -8.751 -2.592 1.00 94.56 107 PRO A CA 1
ATOM 859 C C . PRO A 1 107 ? 5.724 -9.567 -1.662 1.00 94.56 107 PRO A C 1
ATOM 861 O O . PRO A 1 107 ? 6.940 -9.522 -1.800 1.00 94.56 107 PRO A O 1
ATOM 864 N N . PHE A 1 108 ? 5.131 -10.304 -0.726 1.00 95.25 108 PHE A N 1
ATOM 865 C CA . PHE A 1 108 ? 5.751 -11.202 0.251 1.00 95.25 108 PHE A CA 1
ATOM 866 C C . PHE A 1 108 ? 4.661 -12.146 0.790 1.00 95.25 108 PHE A C 1
ATOM 868 O O . PHE A 1 108 ? 3.474 -11.873 0.614 1.00 95.25 108 PHE A O 1
ATOM 875 N N . GLN A 1 109 ? 5.030 -13.250 1.439 1.00 93.06 109 GLN A N 1
ATOM 876 C CA . GLN A 1 109 ? 4.073 -14.184 2.050 1.00 93.06 109 GLN A CA 1
ATOM 877 C C . GLN A 1 109 ? 3.496 -13.632 3.351 1.00 93.06 109 GLN A C 1
ATOM 879 O O . GLN A 1 109 ? 2.313 -13.793 3.633 1.00 93.06 109 GLN A O 1
ATOM 884 N N . CYS A 1 110 ? 4.335 -12.976 4.150 1.00 91.00 110 CYS A N 1
ATOM 885 C CA . CYS A 1 110 ? 3.914 -12.281 5.356 1.00 91.00 110 CYS A CA 1
ATOM 886 C C . CYS A 1 110 ? 4.961 -11.240 5.762 1.00 91.00 110 CYS A C 1
ATOM 888 O O . CYS A 1 110 ? 6.095 -11.251 5.292 1.00 91.00 110 CYS A O 1
ATOM 890 N N . THR A 1 111 ? 4.594 -10.337 6.665 1.00 89.38 111 THR A N 1
ATOM 891 C CA . THR A 1 111 ? 5.502 -9.325 7.232 1.00 89.38 111 THR A CA 1
ATOM 892 C C . THR A 1 111 ? 6.359 -9.898 8.374 1.00 89.38 111 THR A C 1
ATOM 894 O O . THR A 1 111 ? 6.493 -9.300 9.446 1.00 89.38 111 THR A O 1
ATOM 897 N N . ASP A 1 112 ? 6.921 -11.089 8.156 1.00 87.25 112 ASP A N 1
ATOM 898 C CA . ASP A 1 112 ? 7.896 -11.741 9.033 1.00 87.25 112 ASP A CA 1
ATOM 899 C C . ASP A 1 112 ? 9.320 -11.483 8.530 1.00 87.25 112 ASP A C 1
ATOM 901 O O . ASP A 1 112 ? 9.568 -11.480 7.331 1.00 87.25 112 ASP A O 1
ATOM 905 N N . SER A 1 113 ? 10.277 -11.280 9.439 1.00 84.50 113 SER A N 1
ATOM 906 C CA . SER A 1 113 ? 11.672 -11.042 9.047 1.00 84.50 113 SER A CA 1
ATOM 907 C C . SER A 1 113 ? 12.336 -12.264 8.395 1.00 84.50 113 SER A C 1
ATOM 909 O O . SER A 1 113 ? 13.359 -12.084 7.739 1.00 84.50 113 SER A O 1
ATOM 911 N N . GLU A 1 114 ? 11.769 -13.466 8.538 1.00 89.94 114 GLU A N 1
ATOM 912 C CA . GLU A 1 114 ? 12.198 -14.664 7.799 1.00 89.94 114 GLU A CA 1
ATOM 913 C C . GLU A 1 114 ? 11.762 -14.648 6.320 1.00 89.94 114 GLU A C 1
ATOM 915 O O . GLU A 1 114 ? 12.362 -15.330 5.486 1.00 89.94 114 GLU A O 1
ATOM 920 N N . ASP A 1 115 ? 10.762 -13.836 5.954 1.00 94.12 115 ASP A N 1
ATOM 921 C CA . ASP A 1 115 ? 10.366 -13.653 4.560 1.00 94.12 115 ASP A CA 1
ATOM 922 C C . ASP A 1 115 ? 11.425 -12.830 3.807 1.00 94.12 115 ASP A C 1
ATOM 924 O O . ASP A 1 115 ? 11.745 -11.678 4.129 1.00 94.12 115 ASP A O 1
ATOM 928 N N . THR A 1 116 ? 11.997 -13.438 2.769 1.00 95.69 116 THR A N 1
ATOM 929 C CA . THR A 1 116 ? 13.106 -12.855 2.006 1.00 95.69 116 THR A CA 1
ATOM 930 C C . THR A 1 116 ? 12.706 -11.587 1.243 1.00 95.69 116 THR A C 1
ATOM 932 O O . THR A 1 116 ? 13.519 -10.681 1.105 1.00 95.69 116 THR A O 1
ATOM 935 N N . LEU A 1 117 ? 11.468 -11.480 0.753 1.00 95.69 117 LEU A N 1
ATOM 936 C CA . LEU A 1 117 ? 11.025 -10.303 -0.003 1.00 95.69 117 LEU A CA 1
ATOM 937 C C . LEU A 1 117 ? 10.666 -9.156 0.938 1.00 95.69 117 LEU A C 1
ATOM 939 O O . LEU A 1 117 ? 11.040 -8.007 0.700 1.00 95.69 117 LEU A O 1
ATOM 943 N N . TYR A 1 118 ? 9.994 -9.466 2.044 1.00 95.19 118 TYR A N 1
ATOM 944 C CA . TYR A 1 118 ? 9.692 -8.463 3.055 1.00 95.19 118 TYR A CA 1
ATOM 945 C C . TYR A 1 118 ? 10.961 -7.938 3.744 1.00 95.19 118 TYR A C 1
ATOM 947 O O . TYR A 1 118 ? 11.072 -6.735 3.989 1.00 95.19 118 TYR A O 1
ATOM 955 N N . SER A 1 119 ? 11.956 -8.792 4.007 1.00 94.69 119 SER A N 1
ATOM 956 C CA . SER A 1 119 ? 13.242 -8.344 4.561 1.00 94.69 119 SER A CA 1
ATOM 957 C C . SER A 1 119 ? 13.988 -7.382 3.629 1.00 94.69 119 SER A C 1
ATOM 959 O O . SER A 1 119 ? 14.576 -6.423 4.131 1.00 94.69 119 SER A O 1
ATOM 961 N N . MET A 1 120 ? 13.889 -7.537 2.301 1.00 96.06 120 MET A N 1
ATOM 962 C CA . MET A 1 120 ? 14.412 -6.546 1.345 1.00 96.06 120 MET A CA 1
ATOM 963 C C . MET A 1 120 ? 13.718 -5.188 1.497 1.00 96.06 120 MET A C 1
ATOM 965 O O . MET A 1 120 ? 14.399 -4.166 1.560 1.00 96.06 120 MET A O 1
ATOM 969 N N . ILE A 1 121 ? 12.382 -5.161 1.607 1.00 93.31 121 ILE A N 1
ATOM 970 C CA . ILE A 1 121 ? 11.625 -3.915 1.838 1.00 93.31 121 ILE A CA 1
ATOM 971 C C . ILE A 1 121 ? 12.072 -3.266 3.151 1.00 93.31 121 ILE A C 1
ATOM 973 O O . ILE A 1 121 ? 12.435 -2.091 3.173 1.00 93.31 121 ILE A O 1
ATOM 977 N N . LYS A 1 122 ? 12.103 -4.044 4.239 1.00 92.69 122 LYS A N 1
ATOM 978 C CA . LYS A 1 122 ? 12.492 -3.579 5.578 1.00 92.69 122 LYS A CA 1
ATOM 979 C C . LYS A 1 122 ? 13.922 -3.026 5.616 1.00 92.69 122 LYS A C 1
ATOM 981 O O . LYS A 1 122 ? 14.181 -2.065 6.334 1.00 92.69 122 LYS A O 1
ATOM 986 N N . ALA A 1 123 ? 14.840 -3.623 4.858 1.00 93.94 123 ALA A N 1
ATOM 987 C CA . ALA A 1 123 ? 16.232 -3.187 4.750 1.00 93.94 123 ALA A CA 1
ATOM 988 C C . ALA A 1 123 ? 16.444 -2.036 3.745 1.00 93.94 123 ALA A C 1
ATOM 990 O O . ALA A 1 123 ? 17.555 -1.523 3.634 1.00 93.94 123 ALA A O 1
ATOM 991 N N . GLY A 1 124 ? 15.404 -1.618 3.013 1.00 93.81 124 GLY A N 1
ATOM 992 C CA . GLY A 1 124 ? 15.510 -0.596 1.971 1.00 93.81 124 GLY A CA 1
ATOM 993 C C . GLY A 1 124 ? 16.206 -1.076 0.692 1.00 93.81 124 GLY A C 1
ATOM 994 O O . GLY A 1 124 ? 16.608 -0.256 -0.131 1.00 93.81 124 GLY A O 1
ATOM 995 N N . GLU A 1 125 ? 16.329 -2.389 0.484 1.00 96.19 125 GLU A N 1
ATOM 996 C CA . GLU A 1 125 ? 16.961 -3.015 -0.684 1.00 96.19 125 GLU A CA 1
ATOM 997 C C . GLU A 1 125 ? 16.017 -3.043 -1.902 1.00 96.19 125 GLU A C 1
ATOM 999 O O . GLU A 1 125 ? 15.739 -4.091 -2.492 1.00 96.19 125 GLU A O 1
ATOM 1004 N N . LYS A 1 126 ? 15.510 -1.866 -2.282 1.00 94.94 126 LYS A N 1
ATOM 1005 C CA . LYS A 1 126 ? 14.481 -1.676 -3.318 1.00 94.94 126 LYS A CA 1
ATOM 1006 C C . LYS A 1 126 ? 14.863 -2.302 -4.658 1.00 94.94 126 LYS A C 1
ATOM 1008 O O . LYS A 1 126 ? 14.041 -2.979 -5.268 1.00 94.94 126 LYS A O 1
ATOM 1013 N N . ASP A 1 127 ? 16.114 -2.146 -5.086 1.00 96.12 127 ASP A N 1
ATOM 1014 C CA . ASP A 1 127 ? 16.584 -2.692 -6.365 1.00 96.12 127 ASP A CA 1
ATOM 1015 C C . ASP A 1 127 ? 16.542 -4.224 -6.393 1.00 96.12 127 ASP A C 1
ATOM 1017 O O . ASP A 1 127 ? 16.171 -4.816 -7.406 1.00 96.12 127 ASP A O 1
ATOM 1021 N N . LYS A 1 128 ? 16.856 -4.886 -5.269 1.00 97.12 128 LYS A N 1
ATOM 1022 C CA . LYS A 1 128 ? 16.754 -6.349 -5.167 1.00 97.12 128 LYS A CA 1
ATOM 1023 C C . LYS A 1 128 ? 15.299 -6.801 -5.168 1.00 97.12 128 LYS A C 1
ATOM 1025 O O . LYS A 1 128 ? 14.963 -7.753 -5.873 1.00 97.12 128 LYS A O 1
ATOM 1030 N N . PHE A 1 129 ? 14.449 -6.096 -4.418 1.00 97.31 129 PHE A N 1
ATOM 1031 C CA . PHE A 1 129 ? 13.015 -6.364 -4.371 1.00 97.31 129 PHE A CA 1
ATOM 1032 C C . PHE A 1 129 ? 12.398 -6.278 -5.773 1.00 97.31 129 PHE A C 1
ATOM 1034 O O . PHE A 1 129 ? 11.812 -7.247 -6.248 1.00 97.31 129 PHE A O 1
ATOM 1041 N N . TRP A 1 130 ? 12.593 -5.165 -6.485 1.00 96.56 130 TRP A N 1
ATOM 1042 C CA . TRP A 1 130 ? 12.055 -5.001 -7.837 1.00 96.56 130 TRP A CA 1
ATOM 1043 C C . TRP A 1 130 ? 12.697 -5.951 -8.844 1.00 96.56 130 TRP A C 1
ATOM 1045 O O . TRP A 1 130 ? 11.976 -6.566 -9.630 1.00 96.56 130 TRP A O 1
ATOM 1055 N N . GLY A 1 131 ? 14.014 -6.166 -8.763 1.00 96.25 131 GLY A N 1
ATOM 1056 C CA . GLY A 1 131 ? 14.727 -7.106 -9.626 1.00 96.25 131 GLY A CA 1
ATOM 1057 C C . GLY A 1 131 ? 14.166 -8.533 -9.560 1.00 96.25 131 GLY A C 1
ATOM 1058 O O . GLY A 1 131 ? 14.113 -9.228 -10.579 1.00 96.25 131 GLY A O 1
ATOM 1059 N N . PHE A 1 132 ? 13.664 -8.965 -8.395 1.00 95.50 132 PHE A N 1
ATOM 1060 C CA . PHE A 1 132 ? 12.997 -10.262 -8.241 1.00 95.50 132 PHE A CA 1
ATOM 1061 C C . PHE A 1 132 ? 11.716 -10.394 -9.081 1.00 95.50 132 PHE A C 1
ATOM 1063 O O . PHE A 1 132 ? 11.441 -11.478 -9.611 1.00 95.50 132 PHE A O 1
ATOM 1070 N N . PHE A 1 133 ? 10.936 -9.320 -9.218 1.00 93.75 133 PHE A N 1
ATOM 1071 C CA . PHE A 1 133 ? 9.702 -9.322 -10.008 1.00 93.75 133 PHE A CA 1
ATOM 1072 C C . PHE A 1 133 ? 9.960 -9.006 -11.484 1.00 93.75 133 PHE A C 1
ATOM 1074 O O . PHE A 1 133 ? 9.313 -9.588 -12.354 1.00 93.75 133 PHE A O 1
ATOM 1081 N N . GLU A 1 134 ? 10.932 -8.143 -11.782 1.00 94.00 134 GLU A N 1
ATOM 1082 C CA . GLU A 1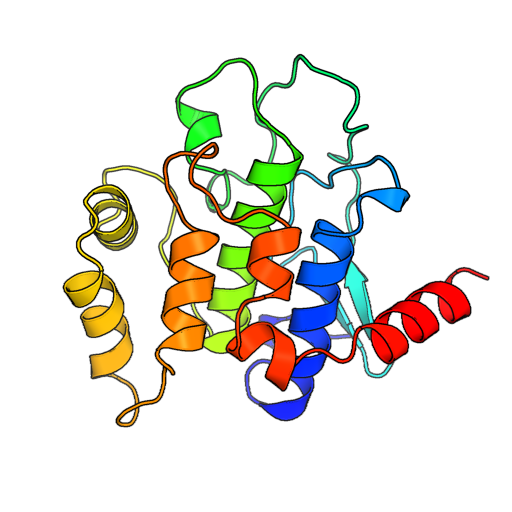 134 ? 11.261 -7.702 -13.143 1.00 94.00 134 GLU A CA 1
ATOM 1083 C C . GLU A 1 134 ? 11.862 -8.810 -14.007 1.00 94.00 134 GLU A C 1
ATOM 1085 O O . GLU A 1 134 ? 11.540 -8.895 -15.187 1.00 94.00 134 GLU A O 1
ATOM 1090 N N . ARG A 1 135 ? 12.629 -9.746 -13.430 1.00 91.88 135 ARG A N 1
ATOM 1091 C CA . ARG A 1 135 ? 13.248 -10.877 -14.163 1.00 91.88 135 ARG A CA 1
ATOM 1092 C C . ARG A 1 135 ? 12.282 -11.760 -14.968 1.00 91.88 135 ARG A C 1
ATOM 1094 O O . ARG A 1 135 ? 12.735 -12.588 -15.752 1.00 91.88 135 ARG A O 1
ATOM 1101 N N . ARG A 1 136 ? 10.973 -11.681 -14.715 1.00 87.06 136 ARG A N 1
ATOM 1102 C CA . ARG A 1 136 ? 9.928 -12.459 -15.410 1.00 87.06 136 ARG A CA 1
ATOM 1103 C C . ARG A 1 136 ? 8.953 -11.567 -16.180 1.00 87.06 136 ARG A C 1
ATOM 1105 O O . ARG A 1 136 ? 7.857 -12.012 -16.516 1.00 87.06 136 ARG A O 1
ATOM 1112 N N . ARG A 1 137 ? 9.306 -10.304 -16.407 1.00 86.75 137 ARG A N 1
ATOM 1113 C CA . ARG A 1 137 ? 8.435 -9.299 -17.015 1.00 86.75 137 ARG A CA 1
ATOM 1114 C C . ARG A 1 137 ? 9.157 -8.587 -18.161 1.00 86.75 137 ARG A C 1
ATOM 1116 O O . ARG A 1 137 ? 10.384 -8.598 -18.200 1.00 86.75 137 ARG A O 1
ATOM 1123 N N . PRO A 1 138 ? 8.409 -7.983 -19.099 1.00 89.12 138 PRO A N 1
ATOM 1124 C CA . PRO A 1 138 ? 8.990 -7.103 -20.104 1.00 89.12 138 PRO A CA 1
ATOM 1125 C C . PRO A 1 138 ? 9.743 -5.923 -19.480 1.00 89.12 138 PRO A C 1
ATOM 1127 O O . PRO A 1 138 ? 9.436 -5.491 -18.365 1.00 89.12 138 PRO A O 1
ATOM 1130 N N . ASP A 1 139 ? 10.675 -5.351 -20.237 1.00 88.00 139 ASP A N 1
ATOM 1131 C CA . ASP A 1 139 ? 11.376 -4.137 -19.829 1.00 88.00 139 ASP A CA 1
ATOM 1132 C C . ASP A 1 139 ? 10.392 -3.010 -19.504 1.00 88.00 139 ASP A C 1
ATOM 1134 O O . ASP A 1 139 ? 9.415 -2.779 -20.221 1.00 88.00 139 ASP A O 1
ATOM 1138 N N . LYS A 1 140 ? 10.678 -2.282 -18.418 1.00 85.56 140 LYS A N 1
ATOM 1139 C CA . LYS A 1 140 ? 9.856 -1.162 -17.926 1.00 85.56 140 LYS A CA 1
ATOM 1140 C C . LYS A 1 140 ? 8.402 -1.546 -17.622 1.00 85.56 140 LYS A C 1
ATOM 1142 O O . LYS A 1 140 ? 7.532 -0.677 -17.627 1.00 85.56 140 LYS A O 1
ATOM 1147 N N . PHE A 1 141 ? 8.135 -2.821 -17.318 1.00 87.62 141 PHE A N 1
ATOM 1148 C CA . PHE A 1 141 ? 6.814 -3.268 -16.870 1.00 87.62 141 PHE A CA 1
ATOM 1149 C C . PHE A 1 141 ? 6.314 -2.455 -15.667 1.00 87.62 141 PHE A C 1
ATOM 1151 O O . PHE A 1 141 ? 5.148 -2.075 -15.625 1.00 87.62 141 PHE A O 1
ATOM 1158 N N . PHE A 1 142 ? 7.205 -2.126 -14.725 1.00 89.81 142 PHE A N 1
ATOM 1159 C CA . PHE A 1 142 ? 6.921 -1.189 -13.641 1.00 89.81 142 PHE A CA 1
ATOM 1160 C C . PHE A 1 142 ? 7.423 0.209 -14.001 1.00 89.81 142 PHE A C 1
ATOM 1162 O O . PHE A 1 142 ? 8.620 0.405 -14.225 1.00 89.81 142 PHE A O 1
ATOM 1169 N N . SER A 1 143 ? 6.532 1.201 -13.999 1.00 91.81 143 SER A N 1
ATOM 1170 C CA . SER A 1 143 ? 6.967 2.597 -14.066 1.00 91.81 143 SER A CA 1
ATOM 1171 C C . SER A 1 143 ? 7.614 3.023 -12.745 1.00 91.81 143 SER A C 1
ATOM 1173 O O . SER A 1 143 ? 7.283 2.500 -11.678 1.00 91.81 143 SER A O 1
ATOM 1175 N N . GLN A 1 144 ? 8.507 4.013 -12.792 1.00 94.62 144 GLN A N 1
ATOM 1176 C CA . GLN A 1 144 ? 9.146 4.542 -11.583 1.00 94.62 144 GLN A CA 1
ATOM 1177 C C . GLN A 1 144 ? 8.121 5.112 -10.589 1.00 94.62 144 GLN A C 1
ATOM 1179 O O . GLN A 1 144 ? 8.262 4.956 -9.376 1.00 94.62 144 GLN A O 1
ATOM 1184 N N . ASP A 1 145 ? 7.055 5.726 -11.096 1.00 93.06 145 ASP A N 1
ATOM 1185 C CA . ASP A 1 145 ? 5.984 6.282 -10.270 1.00 93.06 145 ASP A CA 1
ATOM 1186 C C . ASP A 1 145 ? 5.167 5.198 -9.559 1.00 93.06 145 A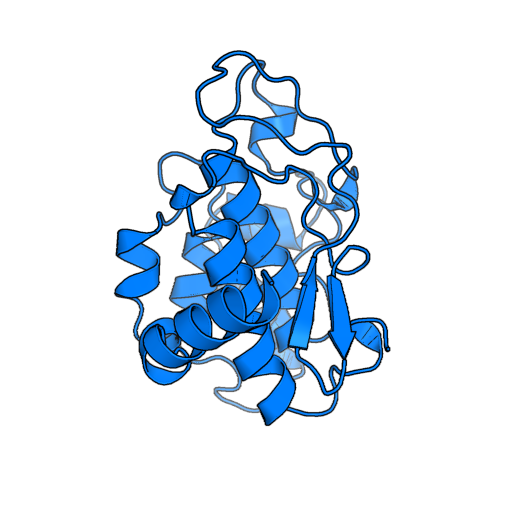SP A C 1
ATOM 1188 O O . ASP A 1 145 ? 4.794 5.381 -8.398 1.00 93.06 145 ASP A O 1
ATOM 1192 N N . PHE A 1 146 ? 4.943 4.052 -10.217 1.00 91.88 146 PHE A N 1
ATOM 1193 C CA . PHE A 1 146 ? 4.310 2.888 -9.596 1.00 91.88 146 PHE A CA 1
ATOM 1194 C C . PHE A 1 146 ? 5.185 2.318 -8.481 1.00 91.88 146 PHE A C 1
ATOM 1196 O O . PHE A 1 146 ? 4.696 2.083 -7.376 1.00 91.88 146 PHE A O 1
ATOM 1203 N N . LYS A 1 147 ? 6.491 2.157 -8.744 1.00 95.31 147 LYS A N 1
ATOM 1204 C CA . LYS A 1 147 ? 7.447 1.702 -7.726 1.00 95.31 147 LYS A CA 1
ATOM 1205 C C . LYS A 1 147 ? 7.434 2.622 -6.510 1.00 95.31 147 LYS A C 1
ATOM 1207 O O . LYS A 1 147 ? 7.286 2.155 -5.387 1.00 95.31 147 LYS A O 1
ATOM 1212 N N . THR A 1 148 ? 7.472 3.932 -6.750 1.00 95.88 148 THR A N 1
ATOM 1213 C CA . THR A 1 148 ? 7.418 4.964 -5.703 1.00 95.88 148 THR A CA 1
ATOM 1214 C C . THR A 1 148 ? 6.139 4.874 -4.866 1.00 95.88 148 THR A C 1
ATOM 1216 O O . THR A 1 148 ? 6.191 5.027 -3.646 1.00 95.88 148 THR A O 1
ATOM 1219 N N . LEU A 1 149 ? 4.988 4.609 -5.496 1.00 93.25 149 LEU A N 1
ATOM 1220 C CA . LEU A 1 149 ? 3.720 4.424 -4.788 1.00 93.25 149 LEU A CA 1
ATOM 1221 C C . LEU A 1 149 ? 3.744 3.169 -3.902 1.00 93.25 149 LEU A C 1
ATOM 1223 O O . LEU A 1 149 ? 3.418 3.257 -2.720 1.00 93.25 149 LEU A O 1
ATOM 1227 N N . ILE A 1 150 ? 4.153 2.022 -4.455 1.00 94.62 150 ILE A N 1
ATOM 1228 C CA . ILE A 1 150 ? 4.238 0.749 -3.723 1.00 94.62 150 ILE A CA 1
ATOM 1229 C C . ILE A 1 150 ? 5.202 0.852 -2.546 1.00 94.62 150 ILE A C 1
ATOM 1231 O O . ILE A 1 150 ? 4.849 0.473 -1.435 1.00 94.62 150 ILE A O 1
ATOM 1235 N N . GLU A 1 151 ? 6.394 1.398 -2.765 1.00 96.56 151 GLU A N 1
ATOM 1236 C CA . GLU A 1 151 ? 7.392 1.590 -1.712 1.00 96.56 151 GLU A CA 1
ATOM 1237 C C . GLU A 1 151 ? 6.865 2.486 -0.590 1.00 96.56 151 GLU A C 1
ATOM 1239 O O . GLU A 1 151 ? 7.088 2.201 0.582 1.00 96.56 151 GLU A O 1
ATOM 1244 N N . GLY A 1 152 ? 6.134 3.549 -0.936 1.00 95.62 152 GLY A N 1
ATOM 1245 C CA . GLY A 1 152 ? 5.533 4.442 0.046 1.00 95.62 152 GLY A CA 1
ATOM 1246 C C . GLY A 1 152 ? 4.410 3.794 0.859 1.00 95.62 152 GLY A C 1
ATOM 1247 O O . GLY A 1 152 ? 4.288 4.080 2.049 1.00 95.62 152 GLY A O 1
ATOM 1248 N N . LEU A 1 153 ? 3.592 2.936 0.244 1.00 93.88 153 LEU A N 1
ATOM 1249 C CA . LEU A 1 153 ? 2.508 2.213 0.922 1.00 93.88 153 LEU A CA 1
ATOM 1250 C C . LEU A 1 153 ? 3.032 1.053 1.780 1.00 93.88 153 LEU A C 1
ATOM 1252 O O . LEU A 1 153 ? 2.532 0.835 2.881 1.00 93.88 153 LEU A O 1
ATOM 1256 N N . LEU A 1 154 ? 4.055 0.340 1.302 1.00 95.50 154 LEU A N 1
ATOM 1257 C CA . LEU A 1 154 ? 4.667 -0.808 1.981 1.00 95.50 154 LEU A CA 1
ATOM 1258 C C . LEU A 1 154 ? 5.816 -0.420 2.925 1.00 95.50 154 LEU A C 1
ATOM 1260 O O . LEU A 1 154 ? 6.550 -1.285 3.398 1.00 95.50 154 LEU A O 1
ATOM 1264 N N . GLU A 1 155 ? 5.964 0.870 3.222 1.00 94.88 155 GLU A N 1
ATOM 1265 C CA . GLU A 1 155 ? 6.949 1.378 4.171 1.00 94.88 155 GLU A CA 1
ATOM 1266 C C . GLU A 1 155 ? 6.764 0.740 5.559 1.00 94.88 155 GLU A C 1
ATOM 1268 O O . GLU A 1 155 ? 5.654 0.671 6.113 1.00 94.88 155 GLU A O 1
ATOM 1273 N N . PHE A 1 156 ? 7.887 0.282 6.116 1.00 91.75 156 PHE A N 1
ATOM 1274 C CA . PHE A 1 156 ? 7.953 -0.429 7.386 1.00 91.75 156 PHE A CA 1
ATOM 1275 C C . PHE A 1 156 ? 7.542 0.471 8.553 1.00 91.75 156 PHE A C 1
ATOM 1277 O O . PHE A 1 156 ? 6.753 0.056 9.402 1.00 91.75 156 PHE A O 1
ATOM 1284 N N . ASP A 1 157 ? 8.057 1.703 8.592 1.00 91.12 157 ASP A N 1
ATOM 1285 C CA . ASP A 1 157 ? 7.696 2.670 9.627 1.00 91.12 157 ASP A CA 1
ATOM 1286 C C . ASP A 1 157 ? 6.367 3.365 9.269 1.00 91.12 157 ASP A C 1
ATOM 1288 O O . ASP A 1 157 ? 6.336 4.180 8.341 1.00 91.12 157 ASP A O 1
ATOM 1292 N N . PRO A 1 158 ? 5.264 3.134 10.011 1.00 91.19 158 PRO A N 1
ATOM 1293 C CA . PRO A 1 158 ? 3.971 3.749 9.703 1.00 91.19 158 PRO A CA 1
ATOM 1294 C C . PRO A 1 158 ? 4.011 5.288 9.693 1.00 91.19 158 PRO A C 1
ATOM 1296 O O . PRO A 1 158 ? 3.195 5.913 9.016 1.00 91.19 158 PRO A O 1
ATOM 1299 N N . ASN A 1 159 ? 4.973 5.916 10.382 1.00 91.75 159 ASN A N 1
ATOM 1300 C CA . ASN A 1 159 ? 5.133 7.373 10.367 1.00 91.75 159 ASN A CA 1
ATOM 1301 C C . ASN A 1 159 ? 5.735 7.893 9.054 1.00 91.75 159 ASN A C 1
ATOM 1303 O O . ASN A 1 159 ? 5.463 9.025 8.658 1.00 91.75 159 ASN A O 1
ATOM 1307 N N . LYS A 1 160 ? 6.552 7.076 8.383 1.00 94.06 160 LYS A N 1
ATOM 1308 C CA . LYS A 1 160 ? 7.141 7.385 7.072 1.00 94.06 160 LYS A CA 1
ATOM 1309 C C . LYS A 1 160 ? 6.254 6.920 5.922 1.00 94.06 160 LYS A C 1
ATOM 1311 O O . LYS A 1 160 ? 6.388 7.425 4.809 1.00 94.06 160 LYS A O 1
ATOM 1316 N N . ARG A 1 161 ? 5.336 5.987 6.198 1.00 94.19 161 ARG A N 1
ATOM 1317 C CA . ARG A 1 161 ? 4.381 5.455 5.229 1.00 94.19 161 ARG A CA 1
ATOM 1318 C C . ARG A 1 161 ? 3.559 6.564 4.602 1.00 94.19 161 ARG A C 1
ATOM 1320 O O . ARG A 1 161 ? 3.061 7.457 5.294 1.00 94.19 161 ARG A O 1
ATOM 1327 N N . MET A 1 162 ? 3.404 6.482 3.288 1.00 92.88 162 MET A N 1
ATOM 1328 C CA . MET A 1 162 ? 2.725 7.482 2.480 1.00 92.88 162 MET A CA 1
ATOM 1329 C C . MET A 1 162 ? 1.296 7.694 2.991 1.00 92.88 162 MET A C 1
ATOM 1331 O O . MET A 1 162 ? 0.545 6.743 3.182 1.00 92.88 162 MET A O 1
ATOM 1335 N N . GLY A 1 163 ? 0.933 8.943 3.280 1.00 89.00 163 GLY A N 1
ATOM 1336 C CA . GLY A 1 163 ? -0.436 9.326 3.627 1.00 89.00 163 GLY A CA 1
ATOM 1337 C C . GLY A 1 163 ? -1.264 9.715 2.403 1.00 89.00 163 GLY A C 1
ATOM 1338 O O . GLY A 1 163 ? -0.742 9.869 1.301 1.00 89.00 163 GLY A O 1
ATOM 1339 N N . HIS A 1 164 ? -2.553 9.962 2.624 1.00 83.62 164 HIS A N 1
ATOM 1340 C CA . HIS A 1 164 ? -3.529 10.317 1.587 1.00 83.62 164 HIS A CA 1
ATOM 1341 C C . HIS A 1 164 ? -3.066 11.438 0.652 1.00 83.62 164 HIS A C 1
ATOM 1343 O O . HIS A 1 164 ? -3.064 11.275 -0.565 1.00 83.62 164 HIS A O 1
ATOM 1349 N N . GLU A 1 165 ? -2.600 12.551 1.220 1.00 85.75 165 GLU A N 1
ATOM 1350 C CA . GLU A 1 165 ? -2.149 13.715 0.451 1.00 85.75 165 GLU A CA 1
ATOM 1351 C C . GLU A 1 165 ? -0.922 13.426 -0.418 1.00 85.75 165 GLU A C 1
ATOM 1353 O O . GLU A 1 165 ? -0.760 14.004 -1.490 1.00 85.75 165 GLU A O 1
ATOM 1358 N N . GLN A 1 166 ? -0.044 12.531 0.032 1.00 90.69 166 GLN A N 1
ATOM 1359 C CA . GLN A 1 166 ? 1.131 12.132 -0.738 1.00 90.69 166 GLN A CA 1
ATOM 1360 C C . GLN A 1 166 ? 0.740 11.157 -1.855 1.00 90.69 166 GLN A C 1
ATOM 1362 O O . GLN A 1 166 ? 1.223 11.307 -2.975 1.00 90.69 166 GLN A O 1
ATOM 1367 N N . ILE A 1 167 ? -0.185 10.227 -1.585 1.00 88.19 167 ILE A N 1
ATOM 1368 C CA . ILE A 1 167 ? -0.724 9.294 -2.587 1.00 88.19 167 ILE A CA 1
ATOM 1369 C C . ILE A 1 167 ? -1.402 10.070 -3.719 1.00 88.19 167 ILE A C 1
ATOM 1371 O O . ILE A 1 167 ? -1.093 9.841 -4.883 1.00 88.19 167 ILE A O 1
ATOM 1375 N N . LYS A 1 168 ? -2.244 11.059 -3.394 1.00 84.00 168 LYS A N 1
ATOM 1376 C CA . LYS A 1 168 ? -2.922 11.919 -4.384 1.00 84.00 168 LYS A CA 1
ATOM 1377 C C . LYS A 1 168 ? -1.968 12.710 -5.286 1.00 84.00 168 LYS A C 1
ATOM 1379 O O . LYS A 1 168 ? -2.339 13.107 -6.389 1.00 84.00 168 LYS A O 1
ATOM 1384 N N . LYS A 1 169 ? -0.744 12.965 -4.817 1.00 89.69 169 LYS A N 1
ATOM 1385 C CA . LYS A 1 169 ? 0.306 13.665 -5.572 1.00 89.69 169 LYS A CA 1
ATOM 1386 C C . LYS A 1 169 ? 1.197 12.723 -6.380 1.00 89.69 169 LYS A C 1
ATOM 1388 O O . LYS A 1 169 ? 1.990 13.202 -7.184 1.00 89.69 169 LYS A O 1
ATOM 1393 N N . ASN A 1 170 ? 1.104 11.409 -6.174 1.00 90.00 170 ASN A N 1
ATOM 1394 C CA . ASN A 1 170 ? 1.874 10.447 -6.948 1.00 90.00 170 ASN A CA 1
ATOM 1395 C C . ASN A 1 170 ? 1.390 10.437 -8.408 1.00 90.00 170 ASN A C 1
ATOM 1397 O O . ASN A 1 170 ? 0.193 10.361 -8.678 1.00 90.00 170 ASN A O 1
ATOM 1401 N N . PHE A 1 171 ? 2.323 10.489 -9.357 1.00 90.44 171 PHE A N 1
ATOM 1402 C CA . PHE A 1 171 ? 1.990 10.627 -10.773 1.00 90.44 171 PHE A CA 1
ATOM 1403 C C . PHE A 1 171 ? 1.272 9.398 -11.338 1.00 90.44 171 PHE A C 1
ATOM 1405 O O . PHE A 1 171 ? 0.324 9.533 -12.110 1.00 90.44 171 PHE A O 1
ATOM 1412 N N . TRP A 1 172 ? 1.656 8.194 -10.903 1.00 87.25 172 TRP A N 1
ATOM 1413 C CA . TRP A 1 172 ? 0.950 6.981 -11.301 1.00 87.25 172 TRP A CA 1
ATOM 1414 C C . TRP A 1 172 ? -0.480 6.978 -10.755 1.00 87.25 172 TRP A C 1
ATOM 1416 O O . TRP A 1 172 ? -1.400 6.605 -11.476 1.00 87.25 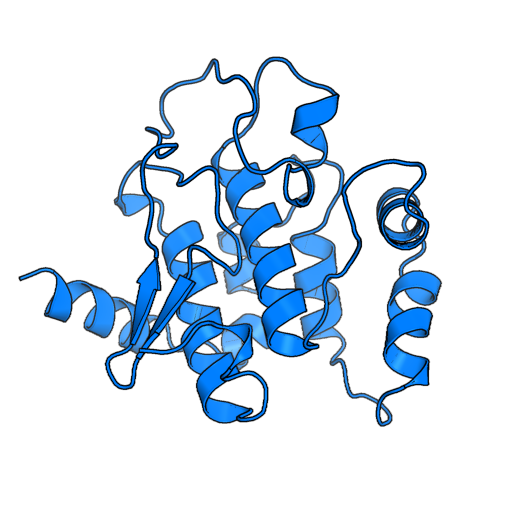172 TRP A O 1
ATOM 1426 N N . PHE A 1 173 ? -0.698 7.463 -9.529 1.00 83.25 173 PHE A N 1
ATOM 1427 C CA . PHE A 1 173 ? -2.047 7.666 -9.001 1.00 83.25 173 PHE A CA 1
ATOM 1428 C C . PHE A 1 173 ? -2.837 8.646 -9.886 1.00 83.25 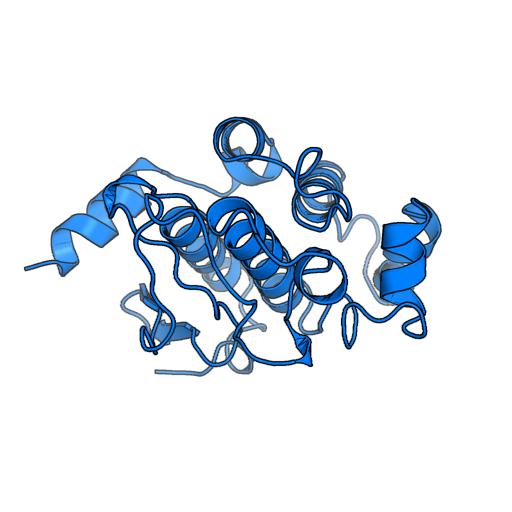173 PHE A C 1
ATOM 1430 O O . PHE A 1 173 ? -3.871 8.274 -10.426 1.00 83.25 173 PHE A O 1
ATOM 1437 N N . GLN A 1 174 ? -2.321 9.850 -10.141 1.00 83.31 174 GLN A N 1
ATOM 1438 C CA . GLN A 1 174 ? -3.018 10.883 -10.926 1.00 83.31 174 GLN A CA 1
ATOM 1439 C C . GLN A 1 174 ? -3.365 10.462 -12.357 1.00 83.31 174 GLN A C 1
ATOM 1441 O O . GLN A 1 174 ? -4.442 10.779 -12.848 1.00 83.31 174 GLN A O 1
ATOM 1446 N N . GLN A 1 175 ? -2.469 9.746 -13.037 1.00 82.44 175 GLN A N 1
ATOM 1447 C CA . GLN A 1 175 ? -2.714 9.304 -14.411 1.00 82.44 175 GLN A CA 1
ATOM 1448 C C . GLN A 1 175 ? -3.793 8.234 -14.523 1.00 82.44 175 GLN A C 1
ATOM 1450 O O . GLN A 1 175 ? -4.387 8.069 -15.587 1.00 82.44 175 GLN A O 1
ATOM 1455 N N . ASN A 1 176 ? -3.990 7.458 -13.461 1.00 75.88 176 ASN A N 1
ATOM 1456 C CA . ASN A 1 176 ? -4.909 6.337 -13.497 1.00 75.88 176 ASN A CA 1
ATOM 1457 C C . ASN A 1 176 ? -6.237 6.691 -12.805 1.00 75.88 176 ASN A C 1
ATOM 1459 O O . ASN A 1 176 ? -7.259 6.135 -13.196 1.00 75.88 176 ASN A O 1
ATOM 1463 N N . VAL A 1 177 ? -6.246 7.622 -11.840 1.00 72.06 177 VAL A N 1
ATOM 1464 C CA . VAL A 1 177 ? -7.385 7.952 -10.964 1.00 72.06 177 VAL A CA 1
ATOM 1465 C C . VAL A 1 177 ? -8.174 9.162 -11.448 1.00 72.06 177 VAL A C 1
ATOM 1467 O O . VAL A 1 177 ? -7.692 10.289 -11.394 1.00 72.06 177 VAL A O 1
ATOM 1470 N N . ASP A 1 178 ? -9.442 8.929 -11.779 1.00 71.62 178 ASP A N 1
ATOM 1471 C CA . ASP A 1 178 ? -10.463 9.975 -11.853 1.00 71.62 178 ASP A CA 1
ATOM 1472 C C . ASP A 1 178 ? -11.234 10.024 -10.522 1.00 71.62 178 ASP A C 1
ATOM 1474 O O . ASP A 1 178 ? -12.111 9.197 -10.255 1.00 71.62 178 ASP A O 1
ATOM 1478 N N . GLU A 1 179 ? -10.857 10.962 -9.648 1.00 68.06 179 GLU A N 1
ATOM 1479 C CA . GLU A 1 179 ? -11.454 11.106 -8.315 1.00 68.06 179 GLU A CA 1
ATOM 1480 C C . GLU A 1 179 ? -12.951 11.457 -8.386 1.00 68.06 179 GLU A C 1
ATOM 1482 O O . GLU A 1 179 ? -13.737 10.946 -7.586 1.00 68.06 179 GLU A O 1
ATOM 1487 N N . GLU A 1 180 ? -13.373 12.272 -9.356 1.00 69.94 180 GLU A N 1
ATOM 1488 C CA . GLU A 1 180 ? -14.777 12.671 -9.493 1.00 69.94 180 GLU A CA 1
ATOM 1489 C C . GLU A 1 180 ? -15.647 11.491 -9.916 1.00 69.94 180 GLU A C 1
ATOM 1491 O O . GLU A 1 180 ? -16.689 11.242 -9.302 1.00 69.94 180 GLU A O 1
ATOM 1496 N N . ALA A 1 181 ? -15.193 10.709 -10.898 1.00 67.50 181 ALA A N 1
ATOM 1497 C CA . ALA A 1 181 ? -15.899 9.508 -11.330 1.00 67.50 181 ALA A CA 1
ATOM 1498 C C . ALA A 1 181 ? -16.034 8.483 -10.191 1.00 67.50 181 ALA A C 1
ATOM 1500 O O . ALA A 1 181 ? -17.075 7.834 -10.052 1.00 67.50 181 ALA A O 1
ATOM 1501 N N . VAL A 1 182 ? -15.007 8.351 -9.345 1.00 65.19 182 VAL A N 1
ATOM 1502 C CA . VAL A 1 182 ? -15.037 7.473 -8.166 1.00 65.19 182 VAL A CA 1
ATOM 1503 C C . VAL A 1 182 ? -16.052 7.968 -7.134 1.00 65.19 182 VAL A C 1
ATOM 1505 O O . VAL A 1 182 ? -16.874 7.179 -6.668 1.00 65.19 182 VAL A O 1
ATOM 1508 N N . ILE A 1 183 ? -16.051 9.264 -6.804 1.00 66.75 183 ILE A N 1
ATOM 1509 C CA . ILE A 1 183 ? -17.008 9.858 -5.853 1.00 66.75 183 ILE A CA 1
ATOM 1510 C C . ILE A 1 183 ? -18.445 9.688 -6.344 1.00 66.75 183 ILE A C 1
ATOM 1512 O O . ILE A 1 183 ? -19.318 9.273 -5.576 1.00 66.75 183 ILE A O 1
ATOM 1516 N N . GLN A 1 184 ? -18.705 9.997 -7.615 1.00 65.38 184 GLN A N 1
ATOM 1517 C CA . GLN A 1 184 ? -20.033 9.858 -8.215 1.00 65.38 184 GLN A CA 1
ATOM 1518 C C . GLN A 1 184 ? -20.517 8.411 -8.146 1.00 65.38 184 GLN A C 1
ATOM 1520 O O . GLN A 1 184 ? -21.656 8.149 -7.767 1.00 65.38 184 GLN A O 1
ATOM 1525 N N . PHE A 1 185 ? -19.630 7.461 -8.429 1.00 62.34 185 PHE A N 1
ATOM 1526 C CA . PHE A 1 185 ? -19.953 6.047 -8.360 1.00 62.34 185 PHE A CA 1
ATOM 1527 C C . PHE A 1 185 ? -20.295 5.579 -6.927 1.00 62.34 185 PHE A C 1
ATOM 1529 O O . PHE A 1 185 ? -21.275 4.857 -6.741 1.00 62.34 185 PHE A O 1
ATOM 1536 N N . ILE A 1 186 ? -19.545 6.024 -5.906 1.00 57.50 186 ILE A N 1
ATOM 1537 C CA . ILE A 1 186 ? -19.825 5.708 -4.486 1.00 57.50 186 ILE A CA 1
ATOM 1538 C C . ILE A 1 186 ? -21.166 6.301 -4.048 1.00 57.50 186 ILE A C 1
ATOM 1540 O O . ILE A 1 186 ? -21.964 5.638 -3.389 1.00 57.50 186 ILE A O 1
ATOM 1544 N N . THR A 1 187 ? -21.411 7.561 -4.401 1.00 61.66 187 THR A N 1
ATOM 1545 C CA . THR A 1 187 ? -22.584 8.310 -3.928 1.00 61.66 187 THR A CA 1
ATOM 1546 C C . THR A 1 187 ? -23.885 7.869 -4.597 1.00 61.66 187 THR A C 1
ATOM 1548 O O . THR A 1 187 ? -24.920 7.861 -3.939 1.00 61.66 187 THR A O 1
ATOM 1551 N N . GLN A 1 188 ? -23.847 7.434 -5.861 1.00 57.78 188 GLN A N 1
ATOM 1552 C CA . GLN A 1 188 ? -25.027 6.930 -6.576 1.00 57.78 188 GLN A CA 1
ATOM 1553 C C . GLN A 1 188 ? -25.477 5.531 -6.129 1.00 57.78 188 GLN A C 1
ATOM 1555 O O . GLN A 1 188 ? -26.655 5.216 -6.253 1.00 57.78 188 GLN A O 1
ATOM 1560 N N . LYS A 1 189 ? -24.573 4.685 -5.613 1.00 52.53 189 LYS A N 1
ATOM 1561 C CA . LYS A 1 189 ? -24.904 3.320 -5.147 1.00 52.53 189 LYS A CA 1
ATOM 1562 C C . LYS A 1 189 ? -25.148 3.204 -3.637 1.00 52.53 189 LYS A C 1
ATOM 1564 O O . LYS A 1 189 ? -25.366 2.100 -3.147 1.00 52.53 189 LYS A O 1
ATOM 1569 N N . GLY A 1 190 ? -25.091 4.322 -2.911 1.00 46.88 190 GLY A N 1
ATOM 1570 C CA . GLY A 1 190 ? -25.417 4.412 -1.484 1.00 46.88 190 GLY A CA 1
ATOM 1571 C C . GLY A 1 190 ? -26.900 4.663 -1.174 1.00 46.88 190 GLY A C 1
ATOM 1572 O O . GLY A 1 190 ? -27.215 4.911 -0.011 1.00 46.88 190 GLY A O 1
ATOM 1573 N N . GLN A 1 191 ? -27.778 4.637 -2.187 1.00 33.75 191 GLN A N 1
ATOM 1574 C CA . GLN A 1 191 ? -29.242 4.694 -2.062 1.00 33.75 191 GLN A CA 1
ATOM 1575 C C . GLN A 1 191 ? -29.870 3.323 -2.308 1.00 33.75 191 GLN A C 1
ATOM 1577 O O . GLN A 1 191 ? -29.373 2.605 -3.206 1.00 33.75 191 GLN A O 1
#

pLDDT: mean 79.3, std 14.71, range [33.75, 97.31]

Sequence (191 aa):
MYFIFDVIENSTYTKKYFIYLIYLSIYSKSGFAHGDLKPENILISNDGIKIIDFALCTKIAQQDRKCIGTHQYLPPECRAKQNIDVIKSDLFLAGVVLFIMYIGCPPFQCTDSEDTLYSMIKAGEKDKFWGFFERRRPDKFFSQDFKTLIEGLLEFDPNKRMGHEQIKKNFWFQQNVDEEAVIQFITQKGQ

Secondary structure (DSSP, 8-state):
-EEGGGSTT-HHHHHHHHHHHHHHHH-GGG-EE-S---GGGEEEETTEEEE--GGG-EETT-------S-TTT--GGGGT-SS--HHHHHHHHHHHHHHHHHHSS-S-S-S-TT-HHHHHHHTT-HHHHHHHHHTTS-TT-S-HHHHHHHHHHS-SSTTTS--HHHHHH-HHHHHH--HHHHHHHHHHT--

InterPro domains:
  IPR000719 Protein kinase domain [PF00069] (29-173)
  IPR000719 Protein kinase domain [PS50011] (1-173)
  IPR000719 Protein kinase domain [SM00220] (2-173)
  IPR008271 Serine/threonine-protein kinase, active site [PS00108] (32-44)
  IPR011009 Protein kinase-like domain superfamily [SSF56112] (20-176)

Radius of gyration: 15.97 Å; chains: 1; bounding box: 46×28×42 Å

Organism: NCBI:txid5963